Protein AF-A0A2N3HY39-F1 (afdb_monomer)

Nearest PDB structures (foldseek):
  7w94-assembly1_A  TM=1.582E-01  e=1.914E+00  Severe acute respiratory syndrome coronavirus 2
  6vsb-assembly1_A  TM=1.592E-01  e=4.044E+00  Severe acute respiratory syndrome coronavirus 2

Sequence (335 aa):
MGKAFEEKGIVYDGEIKVQFAGLFDTVPSYKGLSKIVMDEVTRADDVLHLTAMDERRANFSLVNIASKGLQYEKELPGVHSDLGGGYLEEEDEDKKIFFQTRSRSAEKEIEYLLEDSWYKDRSSLTVDPSVMGTYLIGKKKVKYHYSFIPLHIMKKKAVGKPNEIKFIERTLNDNFDPPDDLKKTHDRLDDYVFKKGKPLKYHTVQELIGEIKSKFTDNEIDTILDKMHSRSGIPDSGYKDYIRGKVPKQWVFVYEQGFNQFMNENLHEDDFIQYPELHQKIIDRKQLKYLRLNYFHTSHECIATDEIVDYFNPYKTSVRDVPSREIINDTQYRK

Solvent-accessible surface area (backbone atoms only — not comparable to full-atom values): 19331 Å² total; per-residue (Å²): 110,68,69,67,28,60,78,65,73,54,85,80,89,71,88,88,76,47,58,64,42,81,42,54,45,51,55,63,87,74,89,90,59,82,76,73,76,56,69,65,59,70,64,26,78,37,62,39,34,43,33,42,60,53,42,27,26,71,84,57,31,50,63,75,59,52,85,74,75,45,89,41,61,42,73,39,80,33,16,54,45,39,48,60,39,88,64,51,92,56,40,77,43,69,64,48,29,37,46,41,28,52,73,75,37,54,53,53,51,49,52,48,35,44,75,54,19,60,37,92,47,73,86,37,47,44,81,48,83,47,100,84,34,32,36,46,32,36,51,50,63,27,33,44,60,57,17,26,40,53,47,52,50,51,48,52,59,41,44,30,86,93,53,60,50,88,73,74,60,66,68,46,63,77,75,45,61,56,54,80,91,42,45,67,55,38,54,51,48,44,35,30,73,77,56,87,42,66,78,81,50,85,59,55,61,66,60,51,50,51,49,48,65,75,75,47,54,73,68,56,48,48,55,52,50,50,51,36,28,64,75,68,71,48,74,87,86,53,54,78,36,46,77,71,65,68,49,59,79,93,47,46,67,62,52,48,54,56,45,45,53,50,47,68,75,51,70,55,43,79,84,28,65,94,38,62,68,63,19,48,43,45,48,34,27,54,52,48,29,52,40,26,45,47,33,33,67,76,36,55,40,43,76,78,59,102,54,80,48,52,38,71,50,88,82,57,70,53,50,88,70,45,43,34,56,61,77,43,56,72,83,67,78,79,114

Foldseek 3Di:
DVVVCVVVVHDDPDDDAAQEAEEALDFDDDDDPLPPPCVVNVRHNYYAYEHEFQAFAQRSFGNDPVVVVHPRYDYAYFYRCLAVPDDDAKDKQWFLAFEFADPVQLVVVVVVCCLLLLDPDPVQWDWDQDPRHITIIGTAIAGSLSNLLNVVLSVCVCCDPPNVDDDPVCVSVVPRDRDPVCPVVSVQVSCVNPHVHDHLDADALVNLLVVCLVPDDLVLVVVLVVVLCVVVVPDDPCLSCLSVVNDPPVCNVVSVVVNSVSCSPRPDLVSCPVPVVSSVNVVSSVVSSVCSNHHHDHNNDDDDDSDHQHHWPSPDTPPRRGRRTDRDDPVVVVD

Organism: NCBI:txid1940525

Mean predicted aligned error: 9.4 Å

Structure (mmCIF, N/CA/C/O backbone):
data_AF-A0A2N3HY39-F1
#
_entry.id   AF-A0A2N3HY39-F1
#
loop_
_atom_site.group_PDB
_atom_site.id
_atom_site.type_symbol
_atom_site.label_atom_id
_atom_site.label_alt_id
_atom_site.label_comp_id
_atom_site.label_asym_id
_atom_site.label_entity_id
_atom_site.label_seq_id
_atom_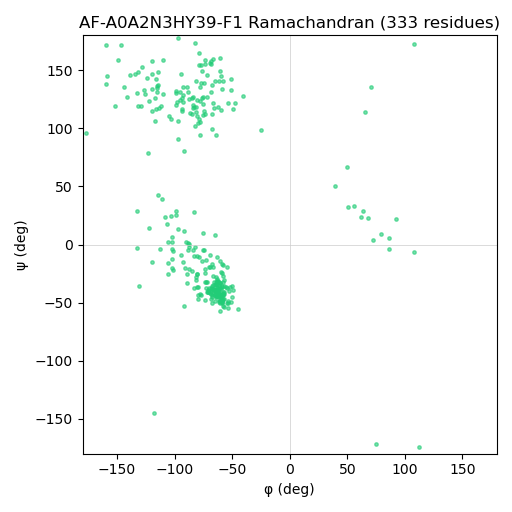site.pdbx_PDB_ins_code
_atom_site.Cartn_x
_atom_site.Cartn_y
_atom_site.Cartn_z
_atom_site.occupancy
_atom_site.B_iso_or_equiv
_atom_site.auth_seq_id
_atom_site.auth_comp_id
_atom_site.auth_asym_id
_atom_site.auth_atom_id
_atom_site.pdbx_PDB_model_num
ATOM 1 N N . MET A 1 1 ? -27.572 3.598 21.216 1.00 58.59 1 MET A N 1
ATOM 2 C CA . MET A 1 1 ? -27.578 3.751 22.689 1.00 58.59 1 MET A CA 1
ATOM 3 C C . MET A 1 1 ? -28.987 3.934 23.239 1.00 58.59 1 MET A C 1
ATOM 5 O O . MET A 1 1 ? -29.400 3.067 23.991 1.00 58.59 1 MET A O 1
ATOM 9 N N . GLY A 1 2 ? -29.751 4.951 22.808 1.00 67.31 2 GLY A N 1
ATOM 10 C CA . GLY A 1 2 ? -31.117 5.204 23.315 1.00 67.31 2 GLY A CA 1
ATOM 11 C C . GLY A 1 2 ? -32.051 3.987 23.284 1.00 67.31 2 GLY A C 1
ATOM 12 O O . GLY A 1 2 ? -32.572 3.598 24.319 1.00 67.31 2 GLY A O 1
ATOM 13 N N . LYS A 1 3 ? -32.136 3.290 22.143 1.00 67.56 3 LYS A N 1
ATOM 14 C CA . LYS A 1 3 ? -32.971 2.083 22.000 1.00 67.56 3 LYS A CA 1
ATOM 15 C C . LYS A 1 3 ? -32.637 0.966 23.006 1.00 67.56 3 LYS A C 1
ATOM 17 O O . LYS A 1 3 ? -33.530 0.351 23.567 1.00 67.56 3 LYS A O 1
ATOM 22 N N . ALA A 1 4 ? -31.351 0.731 23.276 1.00 72.94 4 ALA A N 1
ATOM 23 C CA . ALA A 1 4 ? -30.921 -0.305 24.220 1.00 72.94 4 ALA A CA 1
ATOM 24 C C . ALA A 1 4 ? -31.178 0.081 25.691 1.00 72.94 4 ALA A C 1
ATOM 26 O O . ALA A 1 4 ? -31.280 -0.797 26.545 1.00 72.94 4 ALA A O 1
ATOM 27 N N . PHE A 1 5 ? -31.249 1.382 25.998 1.00 75.38 5 PHE A N 1
ATOM 28 C CA . PHE A 1 5 ? -31.634 1.883 27.321 1.00 75.38 5 PHE A CA 1
ATOM 29 C C . PHE A 1 5 ? -33.148 1.803 27.517 1.00 75.38 5 PHE A C 1
ATOM 31 O O . PHE A 1 5 ? -33.585 1.321 28.560 1.00 75.38 5 PHE A O 1
ATOM 38 N N . GLU A 1 6 ? -33.932 2.164 26.497 1.00 76.88 6 GLU A N 1
ATOM 39 C CA . GLU A 1 6 ? -35.390 1.993 26.489 1.00 76.88 6 GLU A CA 1
ATOM 40 C C . GLU A 1 6 ? -35.792 0.526 26.674 1.00 76.88 6 GLU A C 1
ATOM 42 O O . GLU A 1 6 ? -36.589 0.219 27.557 1.00 76.88 6 GLU A O 1
ATOM 47 N N . GLU A 1 7 ? -35.179 -0.396 25.924 1.00 84.19 7 GLU A N 1
ATOM 48 C CA . GLU A 1 7 ? -35.427 -1.843 26.043 1.00 84.19 7 GLU A CA 1
ATOM 49 C C . GLU A 1 7 ? -35.111 -2.396 27.445 1.00 84.19 7 GLU A C 1
ATOM 51 O O . GLU A 1 7 ? -35.659 -3.421 27.846 1.00 84.19 7 GLU A O 1
ATOM 56 N N . LYS A 1 8 ? -34.245 -1.718 28.207 1.00 86.81 8 LYS A N 1
ATOM 57 C CA . LYS A 1 8 ? -33.874 -2.094 29.579 1.00 86.81 8 LYS A CA 1
ATOM 58 C C . LYS A 1 8 ? -34.564 -1.253 30.658 1.00 86.81 8 LYS A C 1
ATOM 60 O O . LYS A 1 8 ? -34.274 -1.457 31.834 1.00 86.81 8 LYS A O 1
ATOM 65 N N . GLY A 1 9 ? -35.444 -0.317 30.289 1.00 84.06 9 GLY A N 1
ATOM 66 C CA . GLY A 1 9 ? -36.105 0.597 31.229 1.00 84.06 9 GLY A CA 1
ATOM 67 C C . GLY A 1 9 ? -35.138 1.519 31.983 1.00 84.06 9 GLY A C 1
ATOM 68 O O . GLY A 1 9 ? -35.445 1.966 33.086 1.00 84.06 9 GLY A O 1
ATOM 69 N N . ILE A 1 10 ? -33.952 1.771 31.424 1.00 80.25 10 ILE A N 1
ATOM 70 C CA . ILE A 1 10 ? -32.925 2.602 32.052 1.00 80.25 10 ILE A CA 1
ATOM 71 C C . ILE A 1 10 ? -33.191 4.060 31.682 1.00 80.25 10 ILE A C 1
ATOM 73 O O . ILE A 1 10 ? -33.030 4.455 30.528 1.00 80.25 10 ILE A O 1
ATOM 77 N N . VAL A 1 11 ? -33.552 4.867 32.679 1.00 76.88 11 VAL A N 1
ATOM 78 C CA . VAL A 1 11 ? -33.576 6.330 32.573 1.00 76.88 11 VAL A CA 1
ATOM 79 C C . VAL A 1 11 ? -32.232 6.846 33.082 1.00 76.88 11 VAL A C 1
ATOM 81 O O . VAL A 1 11 ? -31.898 6.644 34.247 1.00 76.88 11 VAL A O 1
ATOM 84 N N . TYR A 1 12 ? -31.441 7.457 32.199 1.00 73.44 12 TYR A N 1
ATOM 85 C CA . TYR A 1 12 ? -30.141 8.041 32.533 1.00 73.44 12 TYR A CA 1
ATOM 86 C C . TYR A 1 12 ? -30.194 9.554 32.308 1.00 73.44 12 TYR A C 1
ATOM 88 O O . TYR A 1 12 ? -30.409 9.999 31.182 1.00 73.44 12 TYR A O 1
ATOM 96 N N . ASP A 1 13 ? -30.019 10.324 33.380 1.00 75.12 13 ASP A N 1
ATOM 97 C CA . ASP A 1 13 ? -30.058 11.793 33.417 1.00 75.12 13 ASP A CA 1
ATOM 98 C C . ASP A 1 13 ? -28.663 12.435 33.559 1.00 75.12 13 ASP A C 1
ATOM 100 O O . ASP A 1 13 ? -28.538 13.658 33.630 1.00 75.12 13 ASP A O 1
ATOM 104 N N . GLY A 1 14 ? -27.609 11.615 33.578 1.00 76.69 14 GLY A N 1
ATOM 105 C CA . GLY A 1 14 ? -26.221 12.059 33.652 1.00 76.69 14 GLY A CA 1
ATOM 106 C C . GLY A 1 14 ? -25.623 12.474 32.304 1.00 76.69 14 GLY A C 1
ATOM 107 O O . GLY A 1 14 ? -26.200 12.281 31.232 1.00 76.69 14 GLY A O 1
ATOM 108 N N . GLU A 1 15 ? -24.406 13.015 32.353 1.00 77.94 15 GLU A N 1
ATOM 109 C CA . GLU A 1 15 ? -23.632 13.337 31.154 1.00 77.94 15 GLU A CA 1
ATOM 110 C C . GLU A 1 15 ? -23.052 12.060 30.526 1.00 77.94 15 GLU A C 1
ATOM 112 O O . GLU A 1 15 ? -22.277 11.331 31.147 1.00 77.94 15 GLU A O 1
ATOM 117 N N . ILE A 1 16 ? -23.411 11.784 29.269 1.00 77.44 16 ILE A N 1
ATOM 118 C CA . ILE A 1 16 ? -22.811 10.691 28.498 1.00 77.44 16 ILE A CA 1
ATOM 119 C C . ILE A 1 16 ? -21.512 11.191 27.875 1.00 77.44 16 ILE A C 1
ATOM 121 O O . ILE A 1 16 ? -21.519 12.094 27.036 1.00 77.44 16 ILE A O 1
ATOM 125 N N . LYS A 1 17 ? -20.407 10.539 28.235 1.00 80.62 17 LYS A N 1
ATOM 126 C CA . LYS A 1 17 ? -19.085 10.799 27.672 1.00 80.62 17 LYS A CA 1
ATOM 127 C C . LYS A 1 17 ? -18.628 9.633 26.805 1.00 80.62 17 LYS A C 1
ATOM 129 O O . LYS A 1 17 ? -18.662 8.480 27.234 1.00 80.62 17 LYS A O 1
ATOM 134 N N . VAL A 1 18 ? -18.190 9.929 25.585 1.00 84.38 18 VAL A N 1
ATOM 135 C CA . VAL A 1 18 ? -17.589 8.930 24.696 1.00 84.38 18 VAL A CA 1
ATOM 136 C C . VAL A 1 18 ? -16.109 8.821 25.049 1.00 84.38 18 VAL A C 1
ATOM 138 O O . VAL A 1 18 ? -15.356 9.766 24.850 1.00 84.38 18 VAL A O 1
ATOM 141 N N . GLN A 1 19 ? -15.687 7.682 25.598 1.00 86.44 19 GLN A N 1
ATOM 142 C CA . GLN A 1 19 ? -14.286 7.482 25.994 1.00 86.44 19 GLN A CA 1
ATOM 143 C C . GLN A 1 19 ? -13.367 7.314 24.781 1.00 86.44 19 GLN A C 1
ATOM 145 O O . GLN A 1 19 ? -12.282 7.877 24.738 1.00 86.44 19 GLN A O 1
ATOM 150 N N . PHE A 1 20 ? -13.816 6.568 23.774 1.00 89.31 20 PHE A N 1
ATOM 151 C CA . PHE A 1 20 ? -13.024 6.290 22.587 1.00 89.31 20 PHE A CA 1
ATOM 152 C C . PHE A 1 20 ? -13.902 6.253 21.340 1.00 89.31 20 PHE A C 1
ATOM 154 O O . PHE A 1 20 ? -14.957 5.613 21.345 1.00 89.31 20 PHE A O 1
ATOM 161 N N . ALA A 1 21 ? -13.438 6.886 20.266 1.00 89.38 21 ALA A N 1
ATOM 162 C CA . ALA A 1 21 ? -14.0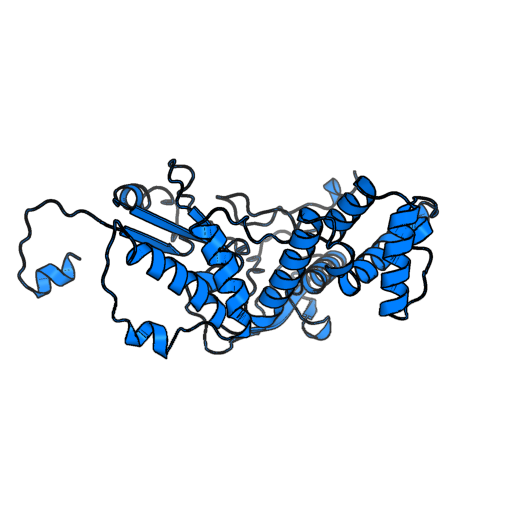06 6.751 18.932 1.00 89.38 21 ALA A CA 1
ATOM 163 C C . ALA A 1 21 ? -12.974 6.135 17.973 1.00 89.38 21 ALA A C 1
ATOM 165 O O . ALA A 1 21 ? -12.016 6.788 17.556 1.00 89.38 21 ALA A O 1
ATOM 166 N N . GLY A 1 22 ? -13.187 4.866 17.622 1.00 91.12 22 GLY A N 1
ATOM 167 C CA . GLY A 1 22 ? -12.422 4.168 16.593 1.00 91.12 22 GLY A CA 1
ATOM 168 C C . GLY A 1 22 ? -13.124 4.257 15.243 1.00 91.12 22 GLY A C 1
ATOM 169 O O . GLY A 1 22 ? -14.238 3.753 15.103 1.00 91.12 22 GLY A O 1
ATOM 170 N N . LEU A 1 23 ? -12.489 4.896 14.264 1.00 90.25 23 LEU A N 1
ATOM 171 C CA . LEU A 1 23 ? -13.047 5.135 12.934 1.00 90.25 23 LEU A CA 1
ATOM 172 C C . LEU A 1 23 ? -12.237 4.397 11.867 1.00 90.25 23 LEU A C 1
ATOM 174 O O . LEU A 1 23 ? -11.006 4.468 11.853 1.00 90.25 23 LEU A O 1
ATOM 178 N N . PHE A 1 24 ? -12.935 3.759 10.932 1.00 90.69 24 PHE A N 1
ATOM 179 C CA . PHE A 1 24 ? -12.351 3.204 9.715 1.00 90.69 24 PHE A CA 1
ATOM 180 C C . PHE A 1 24 ? -12.894 3.979 8.522 1.00 90.69 24 PHE A C 1
ATOM 182 O O . PHE A 1 24 ? -14.102 4.005 8.308 1.00 90.69 24 PHE A O 1
ATOM 189 N N . ASP A 1 25 ? -11.991 4.635 7.800 1.00 85.00 25 ASP A N 1
ATOM 190 C CA . ASP A 1 25 ? -12.191 5.250 6.491 1.00 85.00 25 ASP A CA 1
ATOM 191 C C . ASP A 1 25 ? -13.547 5.951 6.294 1.00 85.00 25 ASP A C 1
ATOM 193 O O . ASP A 1 25 ? -14.280 5.686 5.352 1.00 85.00 25 ASP A O 1
ATOM 197 N N . THR A 1 26 ? -13.920 6.825 7.231 1.00 79.38 26 THR A N 1
ATOM 198 C CA . THR A 1 26 ? -15.226 7.494 7.255 1.00 79.38 26 THR A CA 1
ATOM 199 C C . THR A 1 26 ? -15.558 8.211 5.939 1.00 79.38 26 THR A C 1
A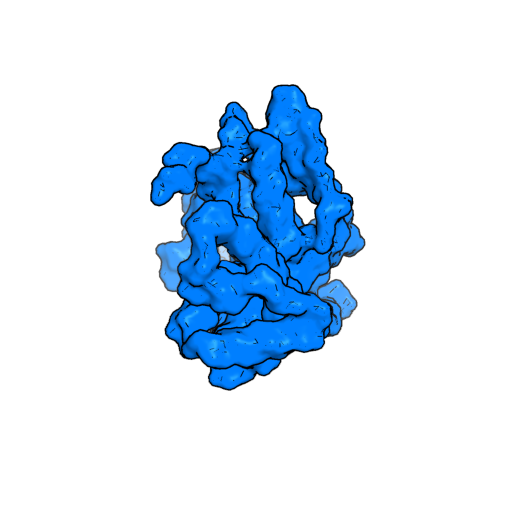TOM 201 O O . THR A 1 26 ? -14.868 9.153 5.543 1.00 79.38 26 THR A O 1
ATOM 204 N N . VAL A 1 27 ? -16.678 7.822 5.320 1.00 72.38 27 VAL A N 1
ATOM 205 C CA . VAL A 1 27 ? -17.256 8.434 4.111 1.00 72.38 27 VAL A CA 1
ATOM 206 C C . VAL A 1 27 ? -18.615 9.066 4.459 1.00 72.38 27 VAL A C 1
ATOM 208 O O . VAL A 1 27 ? -19.407 8.450 5.177 1.00 72.38 27 VAL A O 1
ATOM 211 N N . PRO A 1 28 ? -18.947 10.275 3.971 1.00 63.94 28 PRO A N 1
ATOM 212 C CA . PRO A 1 28 ? -20.227 10.910 4.230 1.00 63.94 28 PRO A CA 1
ATOM 213 C C . PRO A 1 28 ? -21.289 10.332 3.289 1.00 63.94 28 PRO A C 1
ATOM 215 O O . PRO A 1 28 ? -21.165 10.393 2.066 1.00 63.94 28 PRO A O 1
ATOM 218 N N . SER A 1 29 ? -22.384 9.813 3.840 1.00 50.72 29 SER A N 1
ATOM 219 C CA . SER A 1 29 ? -23.493 9.316 3.024 1.00 50.72 29 SER A CA 1
ATOM 220 C C . SER A 1 29 ? -24.435 10.452 2.572 1.00 50.72 29 SER A C 1
ATOM 222 O O . SER A 1 29 ? -25.303 10.875 3.327 1.00 50.72 29 SER A O 1
ATOM 224 N N . TYR A 1 30 ? -24.298 10.868 1.306 1.00 48.44 30 TYR A N 1
ATOM 225 C CA . TYR A 1 30 ? -25.327 11.444 0.412 1.00 48.44 30 TYR A CA 1
ATOM 226 C C . TYR A 1 30 ? -25.898 12.875 0.650 1.00 48.44 30 TYR A C 1
ATOM 228 O O . TYR A 1 30 ? -26.295 13.276 1.738 1.00 48.44 30 TYR A O 1
ATOM 236 N N . LYS A 1 31 ? -26.005 13.617 -0.472 1.00 41.78 31 LYS A N 1
ATOM 237 C CA . LYS A 1 31 ? -26.733 14.885 -0.747 1.00 41.78 31 LYS A CA 1
ATOM 238 C C . LYS A 1 31 ? -26.536 16.069 0.222 1.00 41.78 31 LYS A C 1
ATOM 240 O O . LYS A 1 31 ? -27.484 16.572 0.817 1.00 41.78 31 LYS A O 1
ATOM 245 N N . GLY A 1 32 ? -25.322 16.624 0.261 1.00 44.59 32 GLY A N 1
ATOM 246 C CA . GLY A 1 32 ? -25.118 18.034 0.643 1.00 44.59 32 GLY A CA 1
ATOM 247 C C . GLY A 1 32 ? -24.992 18.344 2.139 1.00 44.59 32 GLY A C 1
ATOM 248 O O . GLY A 1 32 ? -24.880 19.513 2.495 1.00 44.59 32 GLY A O 1
ATOM 249 N N . LEU A 1 33 ? -24.951 17.332 3.012 1.00 46.25 33 LEU A N 1
ATOM 250 C CA . LEU A 1 33 ? -24.761 17.501 4.462 1.00 46.25 33 LEU A CA 1
ATOM 251 C C . LEU A 1 33 ? -23.432 16.897 4.947 1.00 46.25 33 LEU A C 1
ATOM 253 O O . LEU A 1 33 ? -23.367 16.272 6.001 1.00 46.25 33 LEU A O 1
ATOM 257 N N . SER A 1 34 ? -22.346 17.113 4.199 1.00 47.22 34 SER A N 1
ATOM 258 C CA . SER A 1 34 ? -20.992 16.639 4.549 1.00 47.22 34 SER A CA 1
ATOM 259 C C . SER A 1 34 ? -20.450 17.200 5.871 1.00 47.22 34 SER A C 1
ATOM 261 O O . SER A 1 34 ? -19.469 16.693 6.401 1.00 47.22 34 SER A O 1
ATOM 263 N N . LYS A 1 35 ? -21.081 18.244 6.418 1.00 49.88 35 LYS A N 1
ATOM 264 C CA . LYS A 1 35 ? -20.569 18.990 7.572 1.00 49.88 35 LYS A CA 1
ATOM 265 C C . LYS A 1 35 ? -21.032 18.470 8.937 1.00 49.88 35 LYS A C 1
ATOM 267 O O . LYS A 1 35 ? -20.395 18.797 9.928 1.00 49.88 35 LYS A O 1
ATOM 272 N N . ILE A 1 36 ? -22.126 17.705 9.008 1.00 50.22 36 ILE A N 1
ATOM 273 C CA . ILE A 1 36 ? -22.923 17.595 10.248 1.00 50.22 36 ILE A CA 1
ATOM 274 C C . ILE A 1 36 ? -22.531 16.421 11.165 1.00 50.22 36 ILE A C 1
ATOM 276 O O . ILE A 1 36 ? -22.904 16.439 12.322 1.00 50.22 36 ILE A O 1
ATOM 280 N N . VAL A 1 37 ? -21.765 15.420 10.714 1.00 53.81 37 VAL A N 1
ATOM 281 C CA . VAL A 1 37 ? -21.576 14.168 11.496 1.00 53.81 37 VAL A CA 1
ATOM 282 C C . VAL A 1 37 ? -20.234 14.094 12.255 1.00 53.81 37 VAL A C 1
ATOM 284 O O . VAL A 1 37 ? -19.989 13.163 13.017 1.00 53.81 37 VAL A O 1
ATOM 287 N N . MET A 1 38 ? -19.325 15.056 12.066 1.00 60.31 38 MET A N 1
ATOM 288 C CA . MET A 1 38 ? -17.967 14.956 12.623 1.00 60.31 38 MET A CA 1
ATOM 289 C C . MET A 1 38 ? -17.703 15.767 13.885 1.00 60.31 38 MET A C 1
ATOM 291 O O . MET A 1 38 ? -16.699 15.506 14.547 1.00 60.31 38 MET A O 1
ATOM 295 N N . ASP A 1 39 ? -18.477 16.814 14.172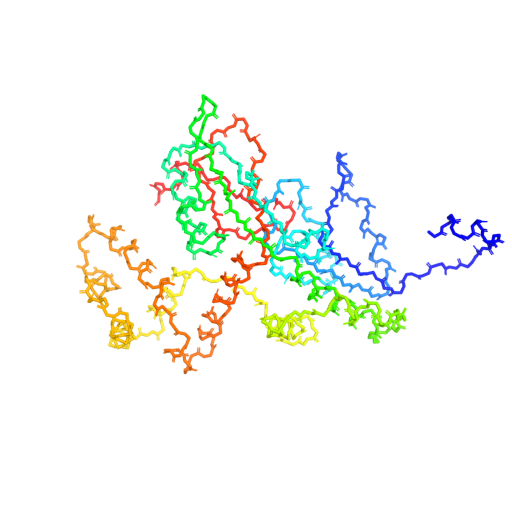 1.00 62.47 39 ASP A N 1
ATOM 296 C CA . ASP A 1 39 ? -18.208 17.644 15.357 1.00 62.47 39 ASP A CA 1
ATOM 297 C C . ASP A 1 39 ? -18.399 16.807 16.629 1.00 62.47 39 ASP A C 1
ATOM 299 O O . ASP A 1 39 ? -17.636 16.914 17.586 1.00 62.47 39 ASP A O 1
ATOM 303 N N . GLU A 1 40 ? -19.325 15.858 16.594 1.00 66.75 40 GLU A N 1
ATOM 304 C CA . GLU A 1 40 ? -19.629 14.942 17.681 1.00 66.75 40 GLU A CA 1
ATOM 305 C C . GLU A 1 40 ? -18.503 13.944 17.944 1.00 66.75 40 GLU A C 1
ATOM 307 O O . GLU A 1 40 ? -18.216 13.646 19.101 1.00 66.75 40 GLU A O 1
ATOM 312 N N . VAL A 1 41 ? -17.824 13.459 16.899 1.00 72.81 41 VAL A N 1
ATOM 313 C CA . VAL A 1 41 ? -16.704 12.515 17.052 1.00 72.81 41 VAL A CA 1
ATOM 314 C C . VAL A 1 41 ? -15.522 13.180 17.758 1.00 72.81 41 VAL A C 1
ATOM 316 O O . VAL A 1 41 ? -14.836 12.539 18.550 1.00 72.81 41 VAL A O 1
ATOM 319 N N . THR A 1 42 ? -15.331 14.488 17.553 1.00 67.00 42 THR A N 1
ATOM 320 C CA . THR A 1 42 ? -14.301 15.259 18.270 1.00 67.00 42 THR A CA 1
ATOM 321 C C . THR A 1 42 ? -14.587 15.451 19.762 1.00 67.00 42 THR A C 1
ATOM 323 O O . THR A 1 42 ? -13.705 15.897 20.489 1.00 67.00 42 THR A O 1
ATOM 326 N N . ARG A 1 43 ? -15.789 15.093 20.243 1.00 77.50 43 ARG A N 1
ATOM 327 C CA . ARG A 1 43 ? -16.144 15.122 21.673 1.00 77.50 43 ARG A CA 1
ATOM 328 C C . ARG A 1 43 ? -15.712 13.865 22.429 1.00 77.50 43 ARG A C 1
ATOM 330 O O . ARG A 1 43 ? -15.933 13.799 23.638 1.00 77.50 43 ARG A O 1
ATOM 337 N N . ALA A 1 44 ? -15.166 12.864 21.740 1.00 84.25 44 ALA A N 1
ATOM 338 C CA . ALA A 1 44 ? -14.595 11.698 22.396 1.00 84.25 44 ALA A CA 1
ATOM 339 C C . ALA A 1 44 ? -13.273 12.054 23.095 1.00 84.25 44 ALA A C 1
ATOM 341 O O . ALA A 1 44 ? -12.512 12.884 22.598 1.00 84.25 44 ALA A O 1
ATOM 342 N N . ASP A 1 45 ? -12.992 11.412 24.229 1.00 86.38 45 ASP A N 1
ATOM 343 C CA . ASP A 1 45 ? -11.749 11.643 24.983 1.00 86.38 45 ASP A CA 1
ATOM 344 C C . ASP A 1 45 ? -10.500 11.216 24.215 1.00 86.38 45 ASP A C 1
ATOM 346 O O . ASP A 1 45 ? -9.445 11.845 24.319 1.00 86.38 45 ASP A O 1
ATOM 350 N N . ASP A 1 46 ? -10.626 10.146 23.439 1.00 87.25 46 ASP A N 1
ATOM 351 C CA . ASP A 1 46 ? -9.585 9.637 22.570 1.00 87.25 46 ASP A CA 1
ATOM 352 C C . ASP A 1 46 ? -10.196 9.201 21.236 1.00 87.25 46 ASP A C 1
ATOM 354 O O . ASP A 1 46 ? -11.324 8.707 21.155 1.00 87.25 46 ASP A O 1
ATOM 358 N N . VAL A 1 47 ? -9.441 9.385 20.162 1.00 87.62 47 VAL A N 1
ATOM 359 C CA . VAL A 1 47 ? -9.881 9.076 18.801 1.00 87.62 47 VAL A CA 1
ATOM 360 C C . VAL A 1 47 ? -8.755 8.325 18.111 1.00 87.62 47 VAL A C 1
ATOM 362 O O . VAL A 1 47 ? -7.583 8.564 18.387 1.00 87.62 47 VAL A O 1
ATOM 365 N N . LEU A 1 48 ? -9.087 7.402 17.218 1.00 90.62 48 LEU A N 1
ATOM 366 C CA . LEU A 1 48 ? -8.162 6.911 16.201 1.00 90.62 48 LEU A CA 1
ATOM 367 C C . LEU A 1 48 ? -8.942 6.717 14.913 1.00 90.62 48 LEU A C 1
ATOM 369 O O . LEU A 1 48 ? -9.953 6.019 14.899 1.00 90.62 48 LEU A O 1
ATOM 373 N N . HIS A 1 49 ? -8.454 7.317 13.836 1.00 90.62 49 HIS A N 1
ATOM 374 C CA . HIS A 1 49 ? -9.036 7.179 12.511 1.00 90.62 49 HIS A CA 1
ATOM 375 C C . HIS A 1 49 ? -8.011 6.577 11.567 1.00 90.62 49 HIS A C 1
ATOM 377 O O . HIS A 1 49 ? -6.970 7.173 11.299 1.00 90.62 49 HIS A O 1
ATOM 383 N N . LEU A 1 50 ? -8.305 5.372 11.092 1.00 92.44 50 LEU A N 1
ATOM 384 C CA . LEU A 1 50 ? -7.518 4.700 10.067 1.00 92.44 50 LEU A CA 1
ATOM 385 C C . LEU A 1 50 ? -8.125 5.028 8.703 1.00 92.44 50 LEU A C 1
ATOM 387 O O . LEU A 1 50 ? -9.309 4.768 8.500 1.00 92.44 50 LEU A O 1
ATOM 391 N N . THR A 1 51 ? -7.343 5.608 7.797 1.00 88.31 51 THR A N 1
ATOM 392 C CA . THR A 1 51 ? -7.812 6.093 6.486 1.00 88.31 51 THR A CA 1
ATOM 393 C C . THR A 1 51 ? -7.161 5.329 5.343 1.00 88.31 51 THR A C 1
ATOM 395 O O . THR A 1 51 ? -5.987 4.961 5.428 1.00 88.31 51 THR A O 1
ATOM 398 N N . ALA A 1 52 ? -7.925 5.064 4.283 1.00 88.12 52 ALA A N 1
ATOM 399 C CA . ALA A 1 52 ? -7.477 4.268 3.148 1.00 88.12 52 ALA A CA 1
ATOM 400 C C . ALA A 1 52 ? -6.650 5.127 2.182 1.00 88.12 52 ALA A C 1
ATOM 402 O O . ALA A 1 52 ? -7.144 6.097 1.606 1.00 88.12 52 ALA A O 1
ATOM 403 N N . MET A 1 53 ? -5.378 4.775 1.985 1.00 85.44 53 MET A N 1
ATOM 404 C CA . MET A 1 53 ? -4.473 5.512 1.092 1.00 85.44 53 MET A CA 1
ATOM 405 C C . MET A 1 53 ? -4.808 5.307 -0.389 1.00 85.44 53 MET A C 1
ATOM 407 O O . MET A 1 53 ? -4.580 6.203 -1.205 1.00 85.44 53 MET A O 1
ATOM 411 N N . ASP A 1 54 ? -5.317 4.127 -0.746 1.00 82.75 54 ASP A N 1
ATOM 412 C CA . ASP A 1 54 ? -5.538 3.735 -2.134 1.00 82.75 54 ASP A CA 1
ATOM 413 C C . ASP A 1 54 ? -7.017 3.849 -2.553 1.00 82.75 54 ASP A C 1
ATOM 415 O O . ASP A 1 54 ? -7.354 3.454 -3.665 1.00 82.75 54 ASP A O 1
ATOM 419 N N . GLU A 1 55 ? -7.919 4.396 -1.727 1.00 81.44 55 GLU A N 1
ATOM 420 C CA . GLU A 1 55 ? -9.318 4.633 -2.119 1.00 81.44 55 GLU A CA 1
ATOM 421 C C . GLU A 1 55 ? -9.431 5.800 -3.119 1.00 81.44 55 GLU A C 1
ATOM 423 O O . GLU A 1 55 ? -8.910 6.902 -2.914 1.00 81.44 55 GLU A O 1
ATOM 428 N N . ARG A 1 56 ? -10.086 5.539 -4.255 1.00 73.88 56 ARG A N 1
ATOM 429 C CA . ARG A 1 56 ? -10.106 6.442 -5.419 1.00 73.88 56 ARG A CA 1
ATOM 430 C C . ARG A 1 56 ? -11.493 6.673 -6.005 1.00 73.88 56 ARG A C 1
ATOM 432 O O . ARG A 1 56 ? -11.629 7.439 -6.958 1.00 73.88 56 ARG A O 1
ATOM 439 N N . ARG A 1 57 ? -12.522 6.017 -5.471 1.00 72.94 57 ARG A N 1
ATOM 440 C CA . ARG A 1 57 ? -13.875 6.072 -6.026 1.00 72.94 57 ARG A CA 1
ATOM 441 C C . ARG A 1 57 ? -14.538 7.404 -5.709 1.00 72.94 57 ARG A C 1
ATOM 443 O O . ARG A 1 57 ? -14.461 7.906 -4.590 1.00 72.94 57 ARG A O 1
ATOM 450 N N . ALA A 1 58 ? -15.257 7.950 -6.689 1.00 66.12 58 ALA A N 1
ATOM 451 C CA . ALA A 1 58 ? -15.861 9.281 -6.596 1.00 66.12 58 ALA A CA 1
ATOM 452 C C . ALA A 1 58 ? -16.827 9.451 -5.407 1.00 66.12 58 ALA A C 1
ATOM 454 O O . ALA A 1 58 ? -16.924 10.527 -4.825 1.00 66.12 58 ALA A O 1
ATOM 455 N N . ASN A 1 59 ? -17.523 8.376 -5.032 1.00 68.19 59 ASN A N 1
ATOM 456 C CA . ASN A 1 59 ? -18.500 8.381 -3.942 1.00 68.19 59 ASN A CA 1
ATOM 457 C C . ASN A 1 59 ? -17.889 8.090 -2.561 1.00 68.19 59 ASN A C 1
ATOM 459 O O . ASN A 1 59 ? -18.626 8.041 -1.580 1.00 68.19 59 ASN A O 1
ATOM 463 N N . PHE A 1 60 ? -16.571 7.896 -2.481 1.00 68.38 60 PHE A N 1
ATOM 464 C CA . PHE A 1 60 ? -15.840 7.555 -1.260 1.00 68.38 60 PHE A CA 1
ATOM 465 C C . PHE A 1 60 ? -14.944 8.714 -0.807 1.00 68.38 60 PHE A C 1
ATOM 467 O O . PHE A 1 60 ? -13.813 8.517 -0.372 1.00 68.38 60 PHE A O 1
ATOM 474 N N . SER A 1 61 ? -15.434 9.953 -0.930 1.00 68.25 61 SER A N 1
ATOM 475 C CA . SER A 1 61 ? -14.707 11.126 -0.441 1.00 68.25 61 SER A CA 1
ATOM 476 C C . SER A 1 61 ? -14.468 11.010 1.060 1.00 68.25 61 SER A C 1
ATOM 478 O O . SER A 1 61 ? -15.418 11.015 1.842 1.00 68.25 61 SER A O 1
ATOM 480 N N . LEU A 1 62 ? -13.198 10.926 1.449 1.00 68.69 62 LEU A N 1
ATOM 481 C CA . LEU A 1 62 ? -12.792 10.841 2.844 1.00 68.69 62 LEU A CA 1
ATOM 482 C C . LEU A 1 62 ? -13.234 12.083 3.619 1.00 68.69 62 LEU A C 1
ATOM 484 O O . LEU A 1 62 ? -13.122 13.214 3.150 1.00 68.69 62 LEU A O 1
ATOM 488 N N . VAL A 1 63 ? -13.674 11.850 4.847 1.00 67.81 63 VAL A N 1
ATOM 489 C CA . VAL A 1 63 ? -14.020 12.884 5.812 1.00 67.81 63 VAL A CA 1
ATOM 490 C C . VAL A 1 63 ? -12.829 13.128 6.752 1.00 67.81 63 VAL A C 1
ATOM 492 O O . VAL A 1 63 ? -12.521 12.305 7.610 1.00 67.81 63 VAL A O 1
ATOM 495 N N . ASN A 1 64 ? -12.142 14.259 6.563 1.00 65.88 64 ASN A N 1
ATOM 496 C CA . ASN A 1 64 ? -10.858 14.592 7.195 1.00 65.88 64 ASN A CA 1
ATOM 497 C C . ASN A 1 64 ? -10.993 15.117 8.639 1.00 65.88 64 ASN A C 1
ATOM 499 O O . ASN A 1 64 ? -11.442 16.251 8.857 1.00 65.88 64 ASN A O 1
ATOM 503 N N . ILE A 1 65 ? -10.553 14.333 9.632 1.00 68.00 65 ILE A N 1
ATOM 504 C CA . ILE A 1 65 ? -10.531 14.768 11.043 1.00 68.00 65 ILE A CA 1
ATOM 505 C C . ILE A 1 65 ? -9.235 15.498 11.414 1.00 68.00 65 ILE A C 1
ATOM 507 O O . ILE A 1 65 ? -9.225 16.268 12.378 1.00 68.00 65 ILE A O 1
ATOM 511 N N . ALA A 1 66 ? -8.150 15.305 10.655 1.00 62.03 66 ALA A N 1
ATOM 512 C CA . ALA A 1 66 ? -6.865 15.964 10.896 1.00 62.03 66 ALA A CA 1
ATOM 513 C C . ALA A 1 66 ? -6.960 17.497 10.780 1.00 62.03 66 ALA A C 1
ATOM 515 O O . ALA A 1 66 ? -6.290 18.223 11.518 1.00 62.03 66 ALA A O 1
ATOM 516 N N . SER A 1 67 ? -7.852 17.999 9.918 1.00 56.16 67 SER A N 1
ATOM 517 C CA . SER A 1 67 ? -8.176 19.430 9.782 1.00 56.16 67 SER A CA 1
ATOM 518 C C . SER A 1 67 ? -8.687 20.079 11.081 1.00 56.16 67 SER A C 1
ATOM 520 O O . SER A 1 67 ? -8.635 21.300 11.222 1.00 56.16 67 SER A O 1
ATOM 522 N N . LYS A 1 68 ? -9.124 19.270 12.057 1.00 56.44 68 LYS A N 1
ATOM 523 C CA . LYS A 1 68 ? -9.605 19.708 13.375 1.00 56.44 68 LYS A CA 1
ATOM 524 C C . LYS A 1 68 ? -8.536 19.635 14.473 1.00 56.44 68 LYS A C 1
ATOM 526 O O . LYS A 1 68 ? -8.860 19.726 15.652 1.00 56.44 68 LYS A O 1
ATOM 531 N N . GLY A 1 69 ? -7.261 19.468 14.107 1.00 51.50 69 GLY A N 1
ATOM 532 C CA . GLY A 1 69 ? -6.134 19.476 15.050 1.00 51.50 69 GLY A CA 1
ATOM 533 C C . GLY A 1 69 ? -5.936 18.169 15.827 1.00 51.50 69 GLY A C 1
ATOM 534 O O . GLY A 1 69 ? -5.117 18.120 16.745 1.00 51.50 69 GLY A O 1
ATOM 535 N N . LEU A 1 70 ? -6.653 17.103 15.461 1.00 57.06 70 LEU A N 1
ATOM 536 C CA . LEU A 1 70 ? -6.509 15.782 16.064 1.00 57.06 70 LEU A CA 1
ATOM 537 C C . LEU A 1 70 ? -5.342 15.033 15.403 1.00 57.06 70 LEU A C 1
ATOM 539 O O . LEU A 1 70 ? -5.372 14.738 14.212 1.00 57.06 70 LEU A O 1
ATOM 543 N N . GLN A 1 71 ? -4.311 14.687 16.182 1.00 61.34 71 GLN A N 1
ATOM 544 C CA . GLN A 1 71 ? -3.115 13.963 15.709 1.00 61.34 71 GLN A CA 1
ATOM 545 C C . GLN A 1 71 ? -3.355 12.461 15.449 1.00 61.34 71 GLN A C 1
ATOM 547 O O . GLN A 1 71 ? -2.406 11.699 15.263 1.00 61.34 71 GLN A O 1
ATOM 552 N N . TYR A 1 72 ? -4.610 12.016 15.477 1.00 76.31 72 TYR A N 1
ATOM 553 C CA . TYR A 1 72 ? -4.965 10.601 15.560 1.00 76.31 72 TYR A CA 1
ATOM 554 C C . TYR A 1 72 ? -5.500 10.010 14.252 1.00 76.31 72 TYR A C 1
ATOM 556 O O . TYR A 1 72 ? -6.122 8.952 14.261 1.00 76.31 72 TYR A O 1
ATOM 564 N N . GLU A 1 73 ? -5.257 10.677 13.127 1.00 86.25 73 GLU A N 1
ATOM 565 C CA . GLU A 1 73 ? -5.515 10.136 11.793 1.00 86.25 73 GLU A CA 1
ATOM 566 C C . GLU A 1 73 ? -4.246 9.451 11.261 1.00 86.25 73 GLU A C 1
ATOM 568 O O . GLU A 1 73 ? -3.154 10.031 11.286 1.00 86.25 73 GLU A O 1
ATOM 573 N N . LYS A 1 74 ? -4.371 8.201 10.808 1.00 88.75 74 LYS A N 1
ATOM 574 C CA . LYS A 1 74 ? -3.267 7.394 10.275 1.00 88.75 74 LYS A CA 1
ATOM 575 C C . LYS A 1 74 ? -3.684 6.763 8.953 1.00 88.75 74 LYS A C 1
ATOM 577 O O . LYS A 1 74 ? -4.601 5.950 8.911 1.00 88.75 74 LYS A O 1
ATOM 582 N N . GLU A 1 75 ? -2.960 7.111 7.897 1.00 89.12 75 GLU A N 1
ATOM 583 C CA . GLU A 1 75 ? -3.160 6.538 6.565 1.00 89.12 75 GLU A CA 1
ATOM 584 C C . GLU A 1 75 ? -2.526 5.146 6.508 1.00 89.12 75 GLU A C 1
ATOM 586 O O . GLU A 1 75 ? -1.329 4.991 6.767 1.00 89.12 75 GLU A O 1
ATOM 591 N N . LEU A 1 76 ? -3.324 4.139 6.161 1.00 93.31 76 LEU A N 1
ATOM 592 C CA . LEU A 1 76 ? -2.867 2.776 5.910 1.00 93.31 76 LEU A CA 1
ATOM 593 C C . LEU A 1 76 ? -3.087 2.429 4.430 1.00 93.31 76 LEU A C 1
ATOM 595 O O . LEU A 1 76 ? -4.022 2.944 3.813 1.00 93.31 76 LEU A O 1
ATOM 599 N N . PRO A 1 77 ? -2.235 1.577 3.835 1.00 93.38 77 PRO A N 1
ATOM 600 C CA . PRO A 1 77 ? -2.426 1.163 2.452 1.00 93.38 77 PRO A CA 1
ATOM 601 C C . PRO A 1 77 ? -3.659 0.263 2.301 1.00 93.38 77 PRO A C 1
ATOM 603 O O . PRO A 1 77 ? -4.082 -0.374 3.268 1.00 93.38 77 PRO A O 1
ATOM 606 N N . GLY A 1 78 ? -4.216 0.220 1.093 1.00 91.00 78 GLY A N 1
ATOM 607 C CA . GLY A 1 78 ? -5.480 -0.449 0.781 1.00 91.00 78 GLY A CA 1
ATOM 608 C C . GLY A 1 78 ? -6.629 0.526 0.511 1.00 91.00 78 GLY A C 1
ATOM 609 O O . GLY A 1 78 ? -6.490 1.746 0.652 1.00 91.00 78 GLY A O 1
ATOM 610 N N . VAL A 1 79 ? -7.761 -0.028 0.079 1.00 88.12 79 VAL A N 1
ATOM 611 C CA . VAL A 1 79 ? -9.015 0.684 -0.221 1.00 88.12 79 VAL A CA 1
ATOM 612 C C . VAL A 1 79 ? -9.997 0.619 0.957 1.00 88.12 79 VAL A C 1
ATOM 614 O O . VAL A 1 79 ? -9.721 -0.028 1.965 1.00 88.12 79 VAL A O 1
ATOM 617 N N . HIS A 1 80 ? -11.166 1.260 0.848 1.00 88.25 80 HIS A N 1
ATOM 618 C CA . HIS A 1 80 ? -12.115 1.443 1.960 1.00 88.25 80 HIS A CA 1
ATOM 619 C C . HIS A 1 80 ? -12.370 0.182 2.811 1.00 88.25 80 HIS A C 1
ATOM 621 O O . HIS A 1 80 ? -12.147 0.163 4.024 1.00 88.25 80 HIS A O 1
ATOM 627 N N . SER A 1 81 ? -12.786 -0.910 2.168 1.00 90.00 81 SER A N 1
ATOM 628 C CA . SER A 1 81 ? -13.099 -2.170 2.854 1.00 90.00 81 SER A CA 1
ATOM 629 C C . SER A 1 81 ? -11.874 -3.047 3.132 1.00 90.00 81 SER A C 1
ATOM 631 O O . SER A 1 81 ? -11.982 -3.973 3.931 1.00 90.00 81 SER A O 1
ATOM 633 N N . ASP A 1 82 ? -10.693 -2.730 2.582 1.00 94.00 82 ASP A N 1
ATOM 634 C CA . ASP A 1 82 ? -9.443 -3.359 3.041 1.00 94.00 82 ASP A CA 1
ATOM 635 C C . ASP A 1 82 ? -9.140 -2.924 4.484 1.00 94.00 82 ASP A C 1
ATOM 637 O O . ASP A 1 82 ? -8.510 -3.661 5.239 1.00 94.00 82 ASP A O 1
ATOM 641 N N . LEU A 1 83 ? -9.611 -1.734 4.882 1.00 93.31 83 LEU A N 1
ATOM 642 C CA . LEU A 1 83 ? -9.499 -1.219 6.244 1.00 93.31 83 LEU A CA 1
ATOM 643 C C . LEU A 1 83 ? -10.708 -1.581 7.105 1.00 93.31 83 LEU A C 1
ATOM 645 O O . LEU A 1 83 ? -10.542 -2.109 8.203 1.00 93.31 83 LEU A O 1
ATOM 649 N N . GLY A 1 84 ? -11.915 -1.274 6.624 1.00 89.12 84 GLY A N 1
ATOM 650 C CA . GLY A 1 84 ? -13.158 -1.476 7.377 1.00 89.12 84 GLY A CA 1
ATOM 651 C C . GLY A 1 84 ? -13.635 -2.931 7.443 1.00 89.12 84 GLY A C 1
ATOM 652 O O . GLY A 1 84 ? -14.496 -3.255 8.261 1.00 89.12 84 GLY A O 1
ATOM 653 N N . GLY A 1 85 ? -13.084 -3.808 6.601 1.00 89.38 85 GLY A N 1
ATOM 654 C CA . GLY A 1 85 ? -13.587 -5.161 6.390 1.00 89.38 85 GLY A CA 1
ATOM 655 C C . GLY A 1 85 ? -14.867 -5.190 5.545 1.00 89.38 85 GLY A C 1
ATOM 656 O O . GLY A 1 85 ? -15.308 -4.183 4.985 1.00 89.38 85 GLY A O 1
ATOM 657 N N . GLY A 1 86 ? -15.470 -6.378 5.455 1.00 84.94 86 GLY A N 1
ATOM 658 C CA . GLY A 1 86 ? -16.716 -6.617 4.714 1.00 84.94 86 GLY A CA 1
ATOM 659 C C . GLY A 1 86 ? -16.549 -7.398 3.410 1.00 84.94 86 GLY A C 1
ATOM 660 O O . GLY A 1 86 ? -17.553 -7.778 2.814 1.00 84.94 86 GLY A O 1
ATOM 661 N N . TYR A 1 87 ? -15.311 -7.679 3.000 1.00 85.12 87 TYR A N 1
ATOM 662 C CA . TYR A 1 87 ? -15.026 -8.597 1.899 1.00 85.12 87 TYR A CA 1
ATOM 663 C C . TYR A 1 87 ? -15.174 -10.061 2.316 1.00 85.12 87 TYR A C 1
ATOM 665 O O . TYR A 1 87 ? -15.047 -10.409 3.493 1.00 85.12 87 TYR A O 1
ATOM 673 N N . LEU A 1 88 ? -15.465 -10.912 1.333 1.00 85.06 88 LEU A N 1
ATOM 674 C CA . LEU A 1 88 ? -15.625 -12.351 1.529 1.00 85.06 88 LEU A CA 1
ATOM 675 C C . LEU A 1 88 ? -14.273 -13.073 1.623 1.00 85.06 88 LEU A C 1
ATOM 677 O O . LEU A 1 88 ? -13.227 -12.546 1.237 1.00 85.06 88 LEU A O 1
ATOM 681 N N . GLU A 1 89 ? -14.311 -14.315 2.116 1.00 82.44 89 GLU A N 1
ATOM 682 C CA . GLU A 1 89 ? -13.164 -15.221 2.078 1.00 82.44 89 GLU A CA 1
ATOM 683 C C . GLU A 1 89 ? -12.788 -15.566 0.642 1.00 82.44 89 GLU A C 1
ATOM 685 O O . GLU A 1 89 ? -13.331 -16.482 0.037 1.00 82.44 89 GLU A O 1
ATOM 690 N N . GLU A 1 90 ? -11.841 -14.780 0.132 1.00 83.69 90 GLU A N 1
ATOM 691 C CA . GLU A 1 90 ? -11.437 -14.731 -1.265 1.00 83.69 90 GLU A CA 1
ATOM 692 C C . GLU A 1 90 ? -12.547 -14.218 -2.193 1.00 83.69 90 GLU A C 1
ATOM 694 O O . GLU A 1 90 ? -13.567 -14.867 -2.404 1.00 83.69 90 GLU A O 1
ATOM 699 N N . GLU A 1 91 ? -12.341 -13.049 -2.794 1.00 80.88 91 GLU A N 1
ATOM 700 C CA . GLU A 1 91 ? -13.326 -12.444 -3.691 1.00 80.88 91 GLU A CA 1
ATOM 701 C C . GLU A 1 91 ? -12.786 -12.351 -5.116 1.00 80.88 91 GLU A C 1
ATOM 703 O O . GLU A 1 91 ? -11.675 -11.859 -5.342 1.00 80.88 91 GLU A O 1
ATOM 708 N N . ASP A 1 92 ? -13.595 -12.806 -6.072 1.00 82.12 92 ASP A N 1
ATOM 709 C CA . ASP A 1 92 ? -13.345 -12.595 -7.491 1.00 82.12 92 ASP A CA 1
ATOM 710 C C . ASP A 1 92 ? -13.824 -11.195 -7.890 1.00 82.12 92 ASP A C 1
ATOM 712 O O . ASP A 1 92 ? -15.014 -10.875 -7.890 1.00 82.12 92 ASP A O 1
ATOM 716 N N . GLU A 1 93 ? -12.875 -10.349 -8.266 1.00 77.06 93 GLU A N 1
ATOM 717 C CA . GLU A 1 93 ? -13.133 -9.000 -8.742 1.00 77.06 93 GLU A CA 1
ATOM 718 C C . GLU A 1 93 ? -13.265 -9.005 -10.266 1.00 77.06 93 GLU A C 1
ATOM 720 O O . GLU A 1 93 ? -12.310 -8.690 -10.971 1.00 77.06 93 GLU A O 1
ATOM 725 N N . ASP A 1 94 ? -14.433 -9.388 -10.789 1.00 75.12 94 ASP A N 1
ATOM 726 C CA . ASP A 1 94 ? -14.750 -9.221 -12.214 1.00 75.12 94 ASP A CA 1
ATOM 727 C C . ASP A 1 94 ? -15.369 -7.834 -12.456 1.00 75.12 94 ASP A C 1
ATOM 729 O O . ASP A 1 94 ? -16.301 -7.429 -11.761 1.00 75.12 94 ASP A O 1
ATOM 733 N N . LYS A 1 95 ? -14.869 -7.105 -13.463 1.00 67.25 95 LYS A N 1
ATOM 734 C CA . LYS A 1 95 ? -15.435 -5.820 -13.943 1.00 67.25 95 LYS A CA 1
ATOM 735 C C . LYS A 1 95 ? -15.423 -4.659 -12.936 1.00 67.25 95 LYS A C 1
ATOM 737 O O . LYS A 1 95 ? -16.251 -3.758 -13.039 1.00 67.25 95 LYS A O 1
ATOM 742 N N . LYS A 1 96 ? -14.461 -4.625 -12.006 1.00 64.75 96 LYS A N 1
ATOM 743 C CA . LYS A 1 96 ? -14.302 -3.511 -11.041 1.00 64.75 96 LYS A CA 1
ATOM 744 C C . LYS A 1 96 ? -13.432 -2.334 -11.520 1.00 64.75 96 LYS A C 1
ATOM 746 O O . LYS A 1 96 ? -13.313 -1.339 -10.811 1.00 64.75 96 LYS A O 1
ATOM 751 N N . ILE A 1 97 ? -12.854 -2.412 -12.722 1.00 64.75 97 ILE A N 1
ATOM 752 C CA . ILE A 1 97 ? -12.307 -1.244 -13.431 1.00 64.75 97 ILE A CA 1
ATOM 753 C C . ILE A 1 97 ? -13.363 -0.797 -14.441 1.00 64.75 97 ILE A C 1
ATOM 755 O O . ILE A 1 97 ? -13.894 -1.621 -15.184 1.00 64.75 97 ILE A O 1
ATOM 759 N N . PHE A 1 98 ? -13.685 0.494 -14.463 1.00 54.91 98 PHE A N 1
ATOM 760 C CA . PHE A 1 98 ? -14.600 1.061 -15.451 1.00 54.91 98 PHE A CA 1
ATOM 761 C C . PHE A 1 98 ? -14.249 2.527 -15.678 1.00 54.91 98 PHE A C 1
ATOM 763 O O . PHE A 1 98 ? -14.294 3.301 -14.729 1.00 54.91 98 PHE A O 1
ATOM 770 N N . PHE A 1 99 ? -13.881 2.909 -16.903 1.00 59.19 99 PHE A N 1
ATOM 771 C CA . PHE A 1 99 ? -13.782 4.310 -17.323 1.00 59.19 99 PHE A CA 1
ATOM 772 C C . PHE A 1 99 ? -13.863 4.421 -18.846 1.00 59.19 99 PHE A C 1
ATOM 774 O O . PHE A 1 99 ? -13.371 3.548 -19.555 1.00 59.19 99 PHE A O 1
ATOM 781 N N . GLN A 1 100 ? -14.479 5.490 -19.350 1.00 55.84 100 GLN A N 1
ATOM 782 C CA . GLN A 1 100 ? -14.570 5.777 -20.781 1.00 55.84 100 GLN A CA 1
ATOM 783 C C . GLN A 1 100 ? -13.291 6.486 -21.246 1.00 55.84 100 GLN A C 1
ATOM 785 O O . GLN A 1 100 ? -12.994 7.593 -20.799 1.00 55.84 100 GLN A O 1
ATOM 790 N N . THR A 1 101 ? -12.531 5.874 -22.161 1.00 59.25 101 THR A N 1
ATOM 791 C CA . THR A 1 101 ? -11.294 6.490 -22.671 1.00 59.25 101 THR A CA 1
ATOM 792 C C . THR A 1 101 ? -10.970 6.172 -24.134 1.00 59.25 101 THR A C 1
ATOM 794 O O . THR A 1 101 ? -11.613 5.331 -24.775 1.00 59.25 101 THR A O 1
ATOM 797 N N . ARG A 1 102 ? -9.946 6.854 -24.669 1.00 62.16 102 ARG A N 1
ATOM 798 C CA . ARG A 1 102 ? -9.322 6.559 -25.969 1.00 62.16 102 ARG A CA 1
ATOM 799 C C . ARG A 1 102 ? -8.418 5.324 -25.845 1.00 62.16 102 ARG A C 1
ATOM 801 O O . ARG A 1 102 ? -7.787 5.114 -24.816 1.00 62.16 102 ARG A O 1
ATOM 808 N N . SER A 1 103 ? -8.275 4.537 -26.911 1.00 60.75 103 SER A N 1
ATOM 809 C CA . SER A 1 103 ? -7.511 3.271 -26.894 1.00 60.75 103 SER A CA 1
ATOM 810 C C . SER A 1 103 ? -6.078 3.396 -26.351 1.00 60.75 103 SER A C 1
ATOM 812 O O . SER A 1 103 ? -5.635 2.560 -25.571 1.00 60.75 103 SER A O 1
ATOM 814 N N . ARG A 1 104 ? -5.361 4.473 -26.698 1.00 61.97 104 ARG A N 1
ATOM 815 C CA . ARG A 1 104 ? -3.990 4.733 -26.215 1.00 61.97 104 ARG A CA 1
ATOM 816 C C . ARG A 1 104 ? -3.912 4.956 -24.699 1.00 61.97 104 ARG A C 1
ATOM 818 O O . ARG A 1 104 ? -2.879 4.700 -24.094 1.00 61.97 104 ARG A O 1
ATOM 825 N N . SER A 1 105 ? -4.981 5.455 -24.101 1.00 66.94 105 SER A N 1
ATOM 826 C CA . SER A 1 105 ? -5.061 5.756 -22.674 1.00 66.94 105 SER A CA 1
ATOM 827 C C . SER A 1 105 ? -5.368 4.509 -21.848 1.00 66.94 105 SER A C 1
ATOM 829 O O . SER A 1 105 ? -4.867 4.383 -20.736 1.00 66.94 105 SER A O 1
ATOM 831 N N . ALA A 1 106 ? -6.108 3.553 -22.420 1.00 72.50 106 ALA A N 1
ATOM 832 C CA . ALA A 1 106 ? -6.324 2.245 -21.808 1.00 72.50 106 ALA A CA 1
ATOM 833 C C . ALA A 1 106 ? -5.007 1.465 -21.653 1.00 72.50 106 ALA A C 1
ATOM 835 O O . ALA A 1 106 ? -4.767 0.883 -20.601 1.00 72.50 106 ALA A O 1
ATOM 836 N N . GLU A 1 107 ? -4.125 1.498 -22.659 1.00 76.75 107 GLU A N 1
ATOM 837 C CA . GLU A 1 107 ? -2.825 0.811 -22.575 1.00 76.75 107 GLU A CA 1
ATOM 838 C C . GLU A 1 107 ? -1.889 1.443 -21.530 1.00 76.75 107 GLU A C 1
ATOM 840 O O . GLU A 1 107 ? -1.227 0.718 -20.798 1.00 76.75 107 GLU A O 1
ATOM 845 N N . LYS A 1 108 ? -1.909 2.771 -21.352 1.00 73.50 108 LYS A N 1
ATOM 846 C CA . LYS A 1 108 ? -1.164 3.419 -20.255 1.00 73.50 108 LYS A CA 1
ATOM 847 C C . LYS A 1 108 ? -1.679 3.021 -18.869 1.00 73.50 108 LYS A C 1
ATOM 849 O O . LYS A 1 108 ? -0.893 2.842 -17.946 1.00 73.50 108 LYS A O 1
ATOM 854 N N . GLU A 1 109 ? -2.996 2.896 -18.712 1.00 76.75 109 GLU A N 1
ATOM 855 C CA . GLU A 1 109 ? -3.581 2.421 -17.453 1.00 76.75 109 GLU A CA 1
ATOM 856 C C . GLU A 1 109 ? -3.184 0.964 -17.188 1.00 76.75 109 GLU A C 1
ATOM 858 O O . GLU A 1 109 ? -2.847 0.603 -16.065 1.00 76.75 109 GLU A O 1
ATOM 863 N N . ILE A 1 110 ? -3.169 0.125 -18.226 1.00 81.69 110 ILE A N 1
ATOM 864 C CA . ILE A 1 110 ? -2.673 -1.250 -18.133 1.00 81.69 110 ILE A CA 1
ATOM 865 C C . ILE A 1 110 ? -1.210 -1.265 -17.679 1.00 81.69 110 ILE A C 1
ATOM 867 O O . ILE A 1 110 ? -0.890 -1.989 -16.741 1.00 81.69 110 ILE A O 1
ATOM 871 N N . GLU A 1 111 ? -0.336 -0.470 -18.303 1.00 79.88 111 GLU A N 1
ATOM 872 C CA . GLU A 1 111 ? 1.074 -0.347 -17.905 1.00 79.88 111 GLU A CA 1
ATOM 873 C C . GLU A 1 111 ? 1.193 -0.003 -16.415 1.00 79.88 111 GLU A C 1
ATOM 875 O O . GLU A 1 111 ? 1.878 -0.711 -15.677 1.00 79.88 111 GLU A O 1
ATOM 880 N N . TYR A 1 112 ? 0.440 0.998 -15.948 1.00 81.12 112 TYR A N 1
ATOM 881 C CA . TYR A 1 112 ? 0.383 1.373 -14.535 1.00 81.12 112 TYR A CA 1
ATOM 882 C C . TYR A 1 112 ? -0.060 0.214 -13.628 1.00 81.12 112 TYR A C 1
ATOM 884 O O . TYR A 1 112 ? 0.614 -0.124 -12.653 1.00 81.12 112 TYR A O 1
ATOM 892 N N . LEU A 1 113 ? -1.197 -0.410 -13.942 1.00 85.44 113 LEU A N 1
ATOM 893 C CA . LEU A 1 113 ? -1.790 -1.477 -13.135 1.00 85.44 113 LEU A CA 1
ATOM 894 C C . LEU A 1 113 ? -0.858 -2.687 -12.994 1.00 85.44 113 LEU A C 1
ATOM 896 O O . LEU A 1 113 ? -0.861 -3.353 -11.954 1.00 85.44 113 LEU A O 1
ATOM 900 N N . LEU A 1 114 ? -0.064 -2.962 -14.028 1.00 87.31 114 LEU A N 1
ATOM 901 C CA . LEU A 1 114 ? 0.935 -4.023 -14.029 1.00 87.31 114 LEU A CA 1
ATOM 902 C C . LEU A 1 114 ? 2.217 -3.604 -13.296 1.00 87.31 114 LEU A C 1
ATOM 904 O O . LEU A 1 114 ? 2.727 -4.375 -12.478 1.00 87.31 114 LEU A O 1
ATOM 908 N N . GLU A 1 115 ? 2.719 -2.384 -13.517 1.00 84.12 115 GLU A N 1
ATOM 909 C CA . GLU A 1 115 ? 3.923 -1.873 -12.847 1.00 84.12 115 GLU A CA 1
ATOM 910 C C . GLU A 1 115 ? 3.757 -1.867 -11.318 1.00 84.12 115 GLU A C 1
ATOM 912 O O . GLU A 1 115 ? 4.641 -2.325 -10.581 1.00 84.12 115 GLU A O 1
ATOM 917 N N . ASP A 1 116 ? 2.590 -1.414 -10.858 1.00 86.44 116 ASP A N 1
ATOM 918 C CA . ASP A 1 116 ? 2.204 -1.298 -9.452 1.00 86.44 116 ASP A CA 1
ATOM 919 C C . ASP A 1 116 ? 1.691 -2.607 -8.835 1.00 86.44 116 ASP A C 1
ATOM 921 O O . ASP A 1 116 ? 1.399 -2.642 -7.635 1.00 86.44 116 ASP A O 1
ATOM 925 N N . SER A 1 117 ? 1.612 -3.680 -9.630 1.00 91.31 117 SER A N 1
ATOM 926 C CA . SER A 1 117 ? 1.107 -5.001 -9.233 1.00 91.31 117 SER A CA 1
ATOM 927 C C . SER A 1 117 ? -0.310 -4.984 -8.659 1.00 91.31 117 SER A C 1
ATOM 929 O O . SER A 1 117 ? -0.659 -5.804 -7.811 1.00 91.31 117 SER A O 1
ATOM 931 N N . TRP A 1 118 ? -1.159 -4.083 -9.155 1.00 89.38 118 TRP A N 1
ATOM 932 C CA . TRP A 1 118 ? -2.602 -4.180 -8.934 1.00 89.38 118 TRP A CA 1
ATOM 933 C C . TRP A 1 118 ? -3.180 -5.433 -9.590 1.00 89.38 118 TRP A C 1
ATOM 935 O O . TRP A 1 118 ? -4.092 -6.050 -9.033 1.00 89.38 118 TRP A O 1
ATOM 945 N N . TYR A 1 119 ? -2.611 -5.816 -10.736 1.00 90.81 119 TYR A N 1
ATOM 946 C CA . TYR A 1 119 ? -2.909 -7.041 -11.469 1.00 90.81 119 TYR A CA 1
ATOM 947 C C . TYR A 1 119 ? -1.622 -7.801 -11.775 1.00 90.81 119 TYR A C 1
ATOM 949 O O . TYR A 1 119 ? -0.546 -7.213 -11.877 1.00 90.81 119 TYR A O 1
ATOM 957 N N . LYS A 1 120 ? -1.742 -9.125 -11.902 1.00 90.56 120 LYS A N 1
ATOM 958 C CA . LYS A 1 120 ? -0.595 -10.019 -12.075 1.00 90.56 120 LYS A CA 1
ATOM 959 C C . LYS A 1 120 ? 0.093 -9.819 -13.421 1.00 90.56 120 LYS A C 1
ATOM 961 O O . LYS A 1 120 ? 1.313 -9.714 -13.481 1.00 90.56 120 LYS A O 1
ATOM 966 N N . ASP A 1 121 ? -0.695 -9.832 -14.489 1.00 91.81 121 ASP A N 1
ATOM 967 C CA . ASP A 1 121 ? -0.208 -9.789 -15.861 1.00 91.81 121 ASP A CA 1
ATOM 968 C C . ASP A 1 121 ? -1.307 -9.312 -16.825 1.00 91.81 121 ASP A C 1
ATOM 970 O O . ASP A 1 121 ? -2.477 -9.152 -16.460 1.00 91.81 121 ASP A O 1
ATOM 974 N N . ARG A 1 122 ? -0.923 -9.073 -18.084 1.00 90.44 122 ARG A N 1
ATOM 975 C CA . ARG A 1 122 ? -1.816 -8.554 -19.129 1.00 90.44 122 ARG A CA 1
ATOM 976 C C . ARG A 1 122 ? -3.034 -9.447 -19.387 1.00 90.44 122 ARG A C 1
ATOM 978 O O . ARG A 1 122 ? -4.038 -8.927 -19.867 1.00 90.44 122 ARG A O 1
ATOM 985 N N . SER A 1 123 ? -2.969 -10.749 -19.082 1.00 91.62 123 SER A N 1
ATOM 986 C CA . SER A 1 123 ? -4.092 -11.679 -19.272 1.00 91.62 123 SER A CA 1
ATOM 987 C C . SER A 1 123 ? -5.200 -11.490 -18.233 1.00 91.62 123 SER A C 1
ATOM 989 O O . SER A 1 123 ? -6.352 -11.832 -18.492 1.00 91.62 123 SER A O 1
ATOM 991 N N . SER A 1 124 ? -4.883 -10.873 -17.089 1.00 90.00 124 SER A N 1
ATOM 992 C CA . SER A 1 124 ? -5.859 -10.455 -16.076 1.00 90.00 124 SER A CA 1
ATOM 993 C C . SER A 1 124 ? -6.666 -9.214 -16.484 1.00 90.00 124 SER A C 1
ATOM 995 O O . SER A 1 124 ? -7.565 -8.804 -15.752 1.00 90.00 124 SER A O 1
ATOM 997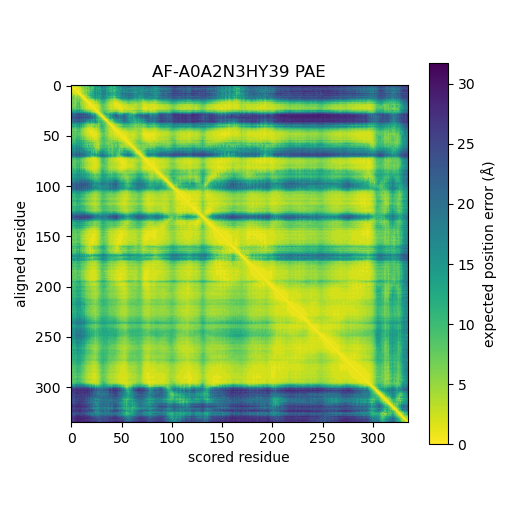 N N . LEU A 1 125 ? -6.346 -8.595 -17.626 1.00 88.38 125 LEU A N 1
ATOM 998 C CA . LEU A 1 125 ? -6.915 -7.332 -18.089 1.00 88.38 125 LEU A CA 1
ATOM 999 C C . LEU A 1 125 ? -7.496 -7.501 -19.499 1.00 88.38 125 LEU A C 1
ATOM 1001 O O . LEU A 1 125 ? -6.836 -7.993 -20.412 1.00 88.38 125 LEU A O 1
ATOM 1005 N N . THR A 1 126 ? -8.736 -7.070 -19.703 1.00 85.62 126 THR A N 1
ATOM 1006 C CA . THR A 1 126 ? -9.423 -7.107 -21.002 1.00 85.62 126 THR A CA 1
ATOM 1007 C C . THR A 1 126 ? -9.797 -5.698 -21.430 1.00 85.62 126 THR A C 1
ATOM 1009 O O . THR A 1 126 ? -10.329 -4.934 -20.635 1.00 85.62 126 THR A O 1
ATOM 1012 N N . VAL A 1 127 ? -9.532 -5.368 -22.693 1.00 81.88 127 VAL A N 1
ATOM 1013 C CA . VAL A 1 127 ? -9.952 -4.105 -23.306 1.00 81.88 127 VAL A CA 1
ATOM 1014 C C . VAL A 1 127 ? -11.154 -4.412 -24.190 1.00 81.88 127 VAL A C 1
ATOM 1016 O O . VAL A 1 127 ? -11.000 -5.068 -25.219 1.00 81.88 127 VAL A O 1
ATOM 1019 N N . ASP A 1 128 ? -12.338 -3.988 -23.763 1.00 77.06 128 ASP A N 1
ATOM 1020 C CA . ASP A 1 128 ? -13.598 -4.218 -24.467 1.00 77.06 128 ASP A CA 1
ATOM 1021 C C . ASP A 1 128 ? -14.057 -2.924 -25.167 1.00 77.06 128 ASP A C 1
ATOM 1023 O O . ASP A 1 128 ? -14.378 -1.934 -24.496 1.00 77.06 128 ASP A O 1
ATOM 1027 N N . PRO A 1 129 ? -14.032 -2.867 -26.510 1.00 71.38 129 PRO A N 1
ATOM 1028 C CA . PRO A 1 129 ? -14.480 -1.700 -27.253 1.00 71.38 129 PRO A CA 1
ATOM 1029 C C . PRO A 1 129 ? -16.015 -1.614 -27.288 1.00 71.38 129 PRO A C 1
ATOM 1031 O O . PRO A 1 129 ? -16.698 -2.518 -27.760 1.00 71.38 129 PRO A O 1
ATOM 1034 N N . SER A 1 130 ? -16.565 -0.473 -26.878 1.00 67.88 130 SER A N 1
ATOM 1035 C CA . SER A 1 130 ? -17.994 -0.153 -26.934 1.00 67.88 130 SER A CA 1
ATOM 1036 C C . SER A 1 130 ? -18.272 1.079 -27.794 1.00 67.88 130 SER A C 1
ATOM 1038 O O . SER A 1 130 ? -17.421 1.947 -27.995 1.00 67.88 130 SER A O 1
ATOM 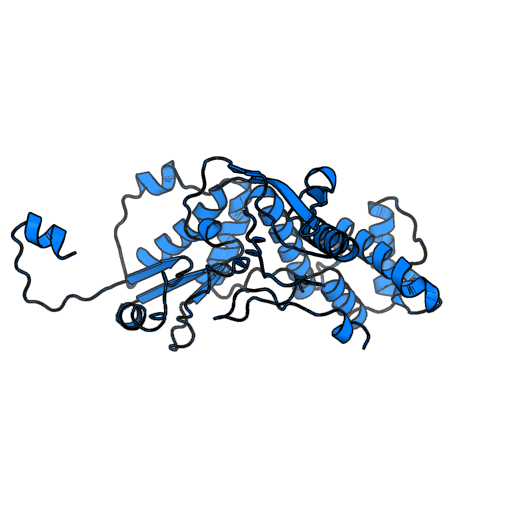1040 N N . VAL A 1 131 ? -19.514 1.184 -28.280 1.00 56.94 131 VAL A N 1
ATOM 1041 C CA . VAL A 1 131 ? -20.031 2.364 -28.999 1.00 56.94 131 VAL A CA 1
ATOM 1042 C C . VAL A 1 131 ? -19.895 3.632 -28.148 1.00 56.94 131 VAL A C 1
ATOM 1044 O O . VAL A 1 131 ? -19.679 4.715 -28.683 1.00 56.94 131 VAL A O 1
ATOM 1047 N N . MET A 1 132 ? -19.967 3.488 -26.823 1.00 55.41 132 MET A N 1
ATOM 1048 C CA . MET A 1 132 ? -19.750 4.569 -25.865 1.00 55.41 132 MET A CA 1
ATOM 1049 C C . MET A 1 132 ? -18.328 4.558 -25.279 1.00 55.41 132 MET A C 1
ATOM 1051 O O . MET A 1 132 ? -18.156 4.987 -24.151 1.00 55.41 132 MET A O 1
ATOM 1055 N N . GLY A 1 133 ? -17.301 4.072 -25.986 1.00 62.47 133 GLY A N 1
ATOM 1056 C CA . GLY A 1 133 ? -15.887 4.167 -25.577 1.00 62.47 133 GLY A CA 1
ATOM 1057 C C . GLY A 1 133 ? -15.217 2.838 -25.215 1.00 62.47 133 GLY A C 1
ATOM 1058 O O . GLY A 1 133 ? -15.776 1.769 -25.417 1.00 62.47 133 GLY A O 1
ATOM 1059 N N . THR A 1 134 ? -13.974 2.892 -24.730 1.00 66.62 134 THR A N 1
ATOM 1060 C CA . THR A 1 134 ? -13.182 1.692 -24.398 1.00 66.62 134 THR A CA 1
ATOM 1061 C C . THR A 1 134 ? -13.342 1.337 -22.923 1.00 66.62 134 THR A C 1
ATOM 1063 O O . THR A 1 134 ? -13.053 2.190 -22.091 1.00 66.62 134 THR A O 1
ATOM 1066 N N . TYR A 1 135 ? -13.731 0.101 -22.597 1.00 70.88 135 TYR A N 1
ATOM 1067 C CA . TYR A 1 135 ? -13.767 -0.402 -21.222 1.00 70.88 135 TYR A CA 1
ATOM 1068 C C . TYR A 1 135 ? -12.523 -1.232 -20.909 1.00 70.88 135 TYR A C 1
ATOM 1070 O O . TYR A 1 135 ? -12.167 -2.135 -21.662 1.00 70.88 135 TYR A O 1
ATOM 1078 N N . LEU A 1 136 ? -11.883 -0.959 -19.774 1.00 76.56 136 LEU A N 1
ATOM 1079 C CA . LEU A 1 136 ? -10.852 -1.826 -19.210 1.00 76.56 136 LEU A CA 1
ATOM 1080 C C . LEU A 1 136 ? -11.483 -2.677 -18.112 1.00 76.56 136 LEU A C 1
ATOM 1082 O O . LEU A 1 136 ? -11.987 -2.133 -17.143 1.00 76.56 136 LEU A O 1
ATOM 1086 N N . ILE A 1 137 ? -11.451 -3.994 -18.259 1.00 79.12 137 ILE A N 1
ATOM 1087 C CA . ILE A 1 137 ? -12.025 -4.957 -17.319 1.00 79.12 137 ILE A CA 1
ATOM 1088 C C . ILE A 1 137 ? -10.877 -5.715 -16.664 1.00 79.12 137 ILE A C 1
ATOM 1090 O O . ILE A 1 137 ? -10.108 -6.392 -17.346 1.00 79.12 137 ILE A O 1
ATOM 1094 N N . GLY A 1 138 ? -10.774 -5.614 -15.344 1.00 83.12 138 GLY A N 1
ATOM 1095 C CA . GLY A 1 138 ? -9.852 -6.413 -14.548 1.00 83.12 138 GLY A CA 1
ATOM 1096 C C . GLY A 1 138 ? -10.514 -7.664 -13.990 1.00 83.12 138 GLY A C 1
ATOM 1097 O O . GLY A 1 138 ? -11.704 -7.645 -13.675 1.00 83.12 138 GLY A O 1
ATOM 1098 N N . LYS A 1 139 ? -9.722 -8.732 -13.878 1.00 85.94 139 LYS A N 1
ATOM 1099 C CA . LYS A 1 139 ? -10.048 -9.966 -13.163 1.00 85.94 139 LYS A CA 1
ATOM 1100 C C . LYS A 1 139 ? -8.917 -10.312 -12.215 1.00 85.94 139 LYS A C 1
ATOM 1102 O O . LYS A 1 139 ? -7.791 -10.549 -12.649 1.00 85.94 139 LYS A O 1
ATOM 1107 N N . LYS A 1 140 ? -9.213 -10.366 -10.924 1.00 89.12 140 LYS A N 1
ATOM 1108 C CA . LYS A 1 140 ? -8.270 -10.824 -9.901 1.00 89.12 140 LYS A CA 1
ATOM 1109 C C . LYS A 1 140 ? -9.014 -11.472 -8.747 1.00 89.12 140 LYS A C 1
ATOM 1111 O O . LYS A 1 140 ? -10.195 -11.213 -8.549 1.00 89.12 140 LYS A O 1
ATOM 1116 N N . LYS A 1 141 ? -8.287 -12.289 -7.995 1.00 90.00 141 LYS A N 1
ATOM 1117 C CA . LYS A 1 141 ? -8.763 -12.931 -6.777 1.00 90.00 141 LYS A CA 1
ATOM 1118 C C . LYS A 1 141 ? -7.930 -12.425 -5.609 1.00 90.00 141 LYS A C 1
ATOM 1120 O O . LYS A 1 141 ? -6.703 -12.485 -5.682 1.00 90.00 141 LYS A O 1
ATOM 1125 N N . VAL A 1 142 ? -8.579 -11.912 -4.571 1.00 90.69 142 VAL A N 1
ATOM 1126 C CA . VAL A 1 142 ? -7.913 -11.287 -3.414 1.00 90.69 142 VAL A CA 1
ATOM 1127 C C . VAL A 1 142 ? -8.445 -11.809 -2.103 1.00 90.69 142 VAL A C 1
ATOM 1129 O O . VAL A 1 142 ? -9.615 -12.155 -1.993 1.00 90.69 142 VAL A O 1
ATOM 1132 N N . LYS A 1 143 ? -7.568 -11.859 -1.103 1.00 93.56 143 LYS A N 1
ATOM 1133 C CA . LYS A 1 143 ? -7.883 -12.309 0.251 1.00 93.56 143 LYS A CA 1
ATOM 1134 C C . LYS A 1 143 ? -8.271 -11.122 1.134 1.00 93.56 143 LYS A C 1
ATOM 1136 O O . LYS A 1 143 ? -7.531 -10.151 1.215 1.00 93.56 143 LYS A O 1
ATOM 1141 N N . TYR A 1 144 ? -9.334 -11.263 1.919 1.00 92.62 144 TYR A N 1
ATOM 1142 C CA . TYR A 1 144 ? -9.787 -10.239 2.875 1.00 92.62 144 TYR A CA 1
ATOM 1143 C C . TYR A 1 144 ? -8.909 -10.083 4.132 1.00 92.62 144 TYR A C 1
ATOM 1145 O O . TYR A 1 144 ? -9.045 -9.105 4.861 1.00 92.62 144 TYR A O 1
ATOM 1153 N N . HIS A 1 145 ? -7.995 -11.025 4.398 1.00 95.31 145 HIS A N 1
ATOM 1154 C CA . HIS A 1 145 ? -7.235 -11.112 5.654 1.00 95.31 145 HIS A CA 1
ATOM 1155 C C . HIS A 1 145 ? -6.388 -9.870 5.984 1.00 95.31 145 HIS A C 1
ATOM 1157 O O . HIS A 1 145 ? -5.994 -9.691 7.135 1.00 95.31 145 HIS A O 1
ATOM 1163 N N . TYR A 1 146 ? -6.110 -8.986 5.018 1.00 96.94 146 TYR A N 1
ATOM 1164 C CA . TYR A 1 146 ? -5.441 -7.722 5.326 1.00 96.94 146 TYR A CA 1
ATOM 1165 C C . TYR A 1 146 ? -6.247 -6.857 6.298 1.00 96.94 146 TYR A C 1
ATOM 1167 O O . TYR A 1 146 ? -5.633 -6.234 7.162 1.00 96.94 146 TYR A O 1
ATOM 1175 N N . SER A 1 147 ? -7.587 -6.900 6.259 1.00 96.00 147 SER A N 1
ATOM 1176 C CA . SER A 1 147 ? -8.452 -6.138 7.173 1.00 96.00 147 SER A CA 1
ATOM 1177 C C . SER A 1 147 ? -8.300 -6.544 8.642 1.00 96.00 147 SER A C 1
ATOM 1179 O O . SER A 1 147 ? -8.761 -5.843 9.543 1.00 96.00 147 SER A O 1
ATOM 1181 N N . PHE A 1 148 ? -7.610 -7.653 8.918 1.00 95.62 148 PHE A N 1
ATOM 1182 C CA . PHE A 1 148 ? -7.303 -8.080 10.278 1.00 95.62 148 PHE A CA 1
ATOM 1183 C C . PHE A 1 148 ? -6.234 -7.184 10.909 1.00 95.62 148 PHE A C 1
ATOM 1185 O O . PHE A 1 148 ? -6.296 -6.899 12.102 1.00 95.62 148 PHE A O 1
ATOM 1192 N N . ILE A 1 149 ? -5.292 -6.659 10.119 1.00 96.88 149 ILE A N 1
ATOM 1193 C CA . ILE A 1 149 ? -4.271 -5.721 10.603 1.00 96.88 149 ILE A CA 1
ATOM 1194 C C . ILE A 1 149 ? -4.895 -4.436 11.183 1.00 96.88 149 ILE A C 1
ATOM 1196 O O . ILE A 1 149 ? -4.650 -4.144 12.357 1.00 96.88 149 ILE A O 1
ATOM 1200 N N . PRO A 1 150 ? -5.707 -3.660 10.436 1.00 96.75 150 PRO A N 1
ATOM 1201 C CA . PRO A 1 150 ? -6.329 -2.450 10.960 1.00 96.75 150 PRO A CA 1
ATOM 1202 C C . PRO A 1 150 ? -7.294 -2.757 12.116 1.00 96.75 150 PRO A C 1
ATOM 1204 O O . PRO A 1 150 ? -7.364 -1.968 13.060 1.00 96.75 150 PRO A O 1
ATOM 1207 N N . LEU A 1 151 ? -7.957 -3.922 12.121 1.00 95.12 151 LEU A N 1
ATOM 1208 C CA . LEU A 1 151 ? -8.752 -4.387 13.262 1.00 95.12 151 LEU A CA 1
ATOM 1209 C C . LEU A 1 151 ? -7.905 -4.550 14.539 1.00 95.12 151 LEU A C 1
ATOM 1211 O O . LEU A 1 151 ? -8.282 -4.030 15.593 1.00 95.12 151 LEU A O 1
ATOM 1215 N N . HIS A 1 152 ? -6.752 -5.226 14.464 1.00 94.25 152 HIS A N 1
ATOM 1216 C CA . HIS A 1 152 ? -5.851 -5.411 15.614 1.00 94.25 152 HIS A CA 1
ATOM 1217 C C . HIS A 1 152 ? -5.214 -4.103 16.082 1.00 94.25 152 HIS A C 1
ATOM 1219 O O . HIS A 1 152 ? -5.126 -3.866 17.289 1.00 94.25 152 HIS A O 1
ATOM 1225 N N . ILE A 1 153 ? -4.850 -3.213 15.157 1.00 95.31 153 ILE A N 1
ATOM 1226 C CA . ILE A 1 153 ? -4.385 -1.858 15.481 1.00 95.31 153 ILE A CA 1
ATOM 1227 C C . ILE A 1 153 ? -5.474 -1.102 16.257 1.00 95.31 153 ILE A C 1
ATOM 1229 O O . ILE A 1 153 ? -5.217 -0.571 17.339 1.00 95.31 153 ILE A O 1
ATOM 1233 N N . MET A 1 154 ? -6.713 -1.095 15.760 1.00 95.12 154 MET A N 1
ATOM 1234 C CA . MET A 1 154 ? -7.828 -0.415 16.424 1.00 95.12 154 MET A CA 1
ATOM 1235 C C . MET A 1 154 ? -8.098 -0.994 17.817 1.00 95.12 154 MET A C 1
ATOM 1237 O O . MET A 1 154 ? -8.229 -0.248 18.790 1.00 95.12 154 MET A O 1
ATOM 1241 N N . LYS A 1 155 ? -8.102 -2.329 17.938 1.00 93.25 155 LYS A N 1
ATOM 1242 C CA . LYS A 1 155 ? -8.206 -3.035 19.222 1.00 93.25 155 LYS A CA 1
ATOM 1243 C C . LYS A 1 155 ? -7.117 -2.566 20.181 1.00 93.25 155 LYS A C 1
ATOM 1245 O O . LYS A 1 155 ? -7.430 -2.194 21.308 1.00 93.25 155 LYS A O 1
ATOM 1250 N N . LYS A 1 156 ? -5.853 -2.552 19.751 1.00 93.31 156 LYS A N 1
ATOM 1251 C CA . LYS A 1 156 ? -4.712 -2.159 20.588 1.00 93.31 156 LYS A CA 1
ATOM 1252 C C . LYS A 1 156 ? -4.860 -0.741 21.142 1.00 93.31 156 LYS A C 1
ATOM 1254 O O . LYS A 1 156 ? -4.589 -0.521 22.321 1.00 93.31 156 LYS A O 1
ATOM 1259 N N . LYS A 1 157 ? -5.342 0.203 20.329 1.00 93.00 157 LYS A N 1
ATOM 1260 C CA . LYS A 1 157 ? -5.655 1.567 20.785 1.00 93.00 157 LYS A CA 1
ATOM 1261 C C . LYS A 1 157 ? -6.799 1.592 21.802 1.00 93.00 157 LYS A C 1
ATOM 1263 O O . LYS A 1 157 ? -6.708 2.302 22.800 1.00 93.00 157 LYS A O 1
ATOM 1268 N N . ALA A 1 158 ? -7.852 0.815 21.563 1.00 92.50 158 ALA A N 1
ATOM 1269 C CA . ALA A 1 158 ? -9.036 0.771 22.416 1.00 92.50 158 ALA A CA 1
ATOM 1270 C C . ALA A 1 158 ? -8.773 0.116 23.785 1.00 92.50 158 ALA A C 1
ATOM 1272 O O . ALA A 1 158 ? -9.314 0.560 24.793 1.00 92.50 158 ALA A O 1
ATOM 1273 N N . VAL A 1 159 ? -7.942 -0.930 23.845 1.00 92.44 159 VAL A N 1
ATOM 1274 C CA . VAL A 1 159 ? -7.569 -1.590 25.114 1.00 92.44 159 VAL A CA 1
ATOM 1275 C C . VAL A 1 159 ? -6.467 -0.837 25.862 1.00 92.44 159 VAL A C 1
ATOM 1277 O O . VAL A 1 159 ? -6.334 -0.975 27.076 1.00 92.44 159 VAL A O 1
ATOM 1280 N N . GLY A 1 160 ? -5.646 -0.066 25.144 1.00 89.62 160 GLY A N 1
ATOM 1281 C CA . GLY A 1 160 ? -4.562 0.718 25.722 1.00 89.62 160 GLY A CA 1
ATOM 1282 C C . GLY A 1 160 ? -5.073 1.849 26.614 1.00 89.62 160 GLY A C 1
ATOM 1283 O O . GLY A 1 160 ? -6.211 2.303 26.499 1.00 89.62 160 GLY A O 1
ATOM 1284 N N . LYS A 1 161 ? -4.209 2.342 27.505 1.00 84.94 161 LYS A N 1
ATOM 1285 C CA . LYS A 1 161 ? -4.514 3.546 28.287 1.00 84.94 161 LYS A CA 1
ATOM 1286 C C . LYS A 1 161 ? -4.625 4.767 27.357 1.00 84.94 161 LYS A C 1
ATOM 1288 O O . LYS A 1 161 ? -3.799 4.882 26.449 1.00 84.94 161 LYS A O 1
ATOM 1293 N N . PRO A 1 162 ? -5.584 5.683 27.592 1.00 87.12 162 PRO A N 1
ATOM 1294 C CA . PRO A 1 162 ? -6.483 5.765 28.755 1.00 87.12 162 PRO A CA 1
ATOM 1295 C C . PRO A 1 162 ? -7.818 5.007 28.614 1.00 87.12 162 PRO A C 1
ATOM 1297 O O . PRO A 1 162 ? -8.637 5.081 29.522 1.00 87.12 162 PRO A O 1
ATOM 1300 N N . ASN A 1 163 ? -8.055 4.313 27.501 1.00 88.06 163 ASN A N 1
ATOM 1301 C CA . ASN A 1 163 ? -9.379 3.804 27.136 1.00 88.06 163 ASN A CA 1
ATOM 1302 C C . ASN A 1 163 ? -9.781 2.544 27.915 1.00 88.06 163 ASN A C 1
ATOM 1304 O O . ASN A 1 163 ? -10.920 2.438 28.357 1.00 88.06 163 ASN A O 1
ATOM 1308 N N . GLU A 1 164 ? -8.853 1.592 28.076 1.00 89.06 164 GLU A N 1
ATOM 1309 C CA . GLU A 1 164 ? -9.042 0.354 28.858 1.00 89.06 164 GLU A CA 1
ATOM 1310 C C . GLU A 1 164 ? -10.331 -0.434 28.508 1.00 89.06 164 GLU A C 1
ATOM 1312 O O . GLU A 1 164 ? -10.931 -1.106 29.356 1.00 89.06 164 GLU A O 1
ATOM 1317 N N . ILE A 1 165 ? -10.766 -0.382 27.240 1.00 89.56 165 ILE A N 1
ATOM 1318 C CA . ILE A 1 165 ? -11.978 -1.062 26.763 1.00 89.56 165 ILE A CA 1
ATOM 1319 C C . ILE A 1 165 ? -11.777 -2.577 26.800 1.00 89.56 165 ILE A C 1
ATOM 1321 O O . ILE A 1 165 ? -10.747 -3.099 26.381 1.00 89.56 165 ILE A O 1
ATOM 1325 N N . LYS A 1 166 ? -12.794 -3.311 27.260 1.00 87.50 166 LYS A N 1
ATOM 1326 C CA . LYS A 1 166 ? -12.767 -4.777 27.332 1.00 87.50 166 LYS A CA 1
ATOM 1327 C C . LYS A 1 166 ? -13.427 -5.399 26.105 1.00 87.50 166 LYS A C 1
ATOM 1329 O O . LYS A 1 166 ? -14.603 -5.153 25.845 1.00 87.50 166 LYS A O 1
ATOM 1334 N N . PHE A 1 167 ? -12.689 -6.256 25.403 1.00 83.94 167 PHE A N 1
ATOM 1335 C CA . PHE A 1 167 ? -13.195 -7.072 24.296 1.00 83.94 167 PHE A CA 1
ATOM 1336 C C . PHE A 1 167 ? -13.259 -8.551 24.685 1.00 83.94 167 PHE A C 1
ATOM 1338 O O . PHE A 1 167 ? -12.554 -9.008 25.583 1.00 83.94 167 PHE A O 1
ATOM 1345 N N . ILE A 1 168 ? -14.083 -9.317 23.970 1.00 80.81 168 ILE A N 1
ATOM 1346 C CA . ILE A 1 168 ? -14.100 -10.780 24.065 1.00 80.81 168 ILE A CA 1
ATOM 1347 C C . ILE A 1 168 ? -12.910 -11.309 23.253 1.00 80.81 168 ILE A C 1
ATOM 1349 O O . ILE A 1 168 ? -13.000 -11.456 22.036 1.00 80.81 168 ILE A O 1
ATOM 1353 N N . GLU A 1 169 ? -11.778 -11.556 23.915 1.00 74.19 169 GLU A N 1
ATOM 1354 C CA . GLU A 1 169 ? -10.503 -11.841 23.236 1.00 74.19 169 GLU A CA 1
ATOM 1355 C C . GLU A 1 169 ? -10.541 -13.071 22.326 1.00 74.19 169 GLU A C 1
ATOM 1357 O O . GLU A 1 169 ? -9.974 -13.042 21.234 1.00 74.19 169 GLU A O 1
ATOM 1362 N N . ARG A 1 170 ? -11.252 -14.122 22.748 1.00 73.06 170 ARG A N 1
ATOM 1363 C CA . ARG A 1 170 ? -11.334 -15.394 22.023 1.00 73.06 170 ARG A CA 1
ATOM 1364 C C . ARG A 1 170 ? -11.854 -15.221 20.594 1.00 73.06 170 ARG A C 1
ATOM 1366 O O . ARG A 1 170 ? -11.291 -15.779 19.666 1.00 73.06 170 ARG A O 1
ATOM 1373 N N . THR A 1 171 ? -12.883 -14.395 20.398 1.00 74.38 171 THR A N 1
ATOM 1374 C CA . THR A 1 171 ? -13.475 -14.173 19.069 1.00 74.38 171 THR A CA 1
ATOM 1375 C C . THR A 1 171 ? -12.487 -13.530 18.097 1.00 74.38 171 THR A C 1
ATOM 1377 O O . THR A 1 171 ? -12.524 -13.844 16.912 1.00 74.38 171 THR A O 1
ATOM 1380 N N . LEU A 1 172 ? -11.615 -12.647 18.594 1.00 74.19 172 LEU A N 1
ATOM 1381 C CA . LEU A 1 172 ? -10.642 -11.918 17.780 1.00 74.19 172 LEU A CA 1
ATOM 1382 C C . LEU A 1 172 ? -9.419 -12.772 17.452 1.00 74.19 172 LEU A C 1
ATOM 1384 O O . LEU A 1 172 ? -9.007 -12.822 16.299 1.00 74.19 172 LEU A O 1
ATOM 1388 N N . ASN A 1 173 ? -8.857 -13.449 18.451 1.00 74.94 173 ASN A N 1
ATOM 1389 C CA . ASN A 1 173 ? -7.629 -14.217 18.263 1.00 74.94 173 ASN A CA 1
ATOM 1390 C C . ASN A 1 173 ? -7.875 -15.519 17.479 1.00 74.94 173 ASN A C 1
ATOM 1392 O O . ASN A 1 173 ? -7.007 -15.925 16.719 1.00 74.94 173 ASN A O 1
ATOM 1396 N N . ASP A 1 174 ? -9.049 -16.146 17.622 1.00 77.94 174 ASP A N 1
ATOM 1397 C CA . ASP A 1 174 ? -9.328 -17.428 16.960 1.00 77.94 174 ASP A CA 1
ATOM 1398 C C . ASP A 1 174 ? -9.749 -17.256 15.485 1.00 77.94 174 ASP A C 1
ATOM 1400 O O . ASP A 1 174 ? -9.537 -18.165 14.688 1.00 77.94 174 ASP A O 1
ATOM 1404 N N . ASN A 1 175 ? -10.351 -16.115 15.109 1.00 83.25 175 ASN A N 1
ATOM 1405 C CA . ASN A 1 175 ? -10.961 -15.933 13.777 1.00 83.25 175 ASN A CA 1
ATOM 1406 C C . ASN A 1 175 ? -10.351 -14.802 12.937 1.00 83.25 175 ASN A C 1
ATOM 1408 O O . ASN A 1 175 ? -10.635 -14.718 11.745 1.00 83.25 175 ASN A O 1
ATOM 1412 N N . PHE A 1 176 ? -9.572 -13.905 13.548 1.00 89.12 176 PHE A N 1
ATOM 1413 C CA . PHE A 1 176 ? -9.076 -12.693 12.892 1.00 89.12 176 PHE A CA 1
ATOM 1414 C C . PHE A 1 176 ? -7.573 -12.484 13.122 1.00 89.12 176 PHE A C 1
ATOM 1416 O O . PHE A 1 176 ? -7.113 -11.346 13.165 1.00 89.12 176 PHE A O 1
ATOM 1423 N N . ASP A 1 177 ? -6.791 -13.550 13.314 1.00 89.88 177 ASP A N 1
ATOM 1424 C CA . ASP A 1 177 ? -5.326 -13.447 13.375 1.00 89.88 177 ASP A CA 1
ATOM 1425 C C . ASP A 1 177 ? -4.751 -13.235 11.961 1.00 89.88 177 ASP A C 1
ATOM 1427 O O . ASP A 1 177 ? -5.092 -14.002 11.053 1.00 89.88 177 ASP A O 1
ATOM 1431 N N . PRO A 1 178 ? -3.918 -12.202 11.719 1.00 91.62 178 PRO A N 1
ATOM 1432 C CA . PRO A 1 178 ? -3.277 -12.031 10.425 1.00 91.62 178 PRO A CA 1
ATOM 1433 C C . PRO A 1 178 ? -2.419 -13.260 10.073 1.00 91.62 178 PRO A C 1
ATOM 1435 O O . PRO A 1 178 ? -1.627 -13.708 10.907 1.00 91.62 178 PRO A O 1
ATOM 1438 N N . PRO A 1 179 ? -2.514 -13.789 8.839 1.00 93.62 179 PRO A N 1
ATOM 1439 C CA . PRO A 1 179 ? -1.703 -14.921 8.407 1.00 93.62 179 PRO A CA 1
ATOM 1440 C C . PRO A 1 179 ? -0.201 -14.599 8.462 1.00 93.62 179 PRO A C 1
ATOM 1442 O O . PRO A 1 179 ? 0.212 -13.436 8.481 1.00 93.62 179 PRO A O 1
ATOM 1445 N N . ASP A 1 180 ? 0.636 -15.639 8.484 1.00 94.50 180 ASP A N 1
ATOM 1446 C CA . ASP A 1 180 ? 2.084 -15.516 8.716 1.00 94.50 180 ASP A CA 1
ATOM 1447 C C . ASP A 1 180 ? 2.790 -14.540 7.764 1.00 94.50 180 ASP A C 1
ATOM 1449 O O . ASP A 1 180 ? 3.685 -13.797 8.173 1.00 94.50 180 ASP A O 1
ATOM 1453 N N . ASP A 1 181 ? 2.371 -14.500 6.502 1.00 95.31 181 ASP A N 1
ATOM 1454 C CA . ASP A 1 181 ? 2.916 -13.607 5.481 1.00 95.31 181 ASP A CA 1
ATOM 1455 C C . ASP A 1 181 ? 2.558 -12.128 5.715 1.00 95.31 181 ASP A C 1
ATOM 1457 O O . ASP A 1 181 ? 3.253 -11.236 5.225 1.00 95.31 181 ASP A O 1
ATOM 1461 N N . LEU A 1 182 ? 1.524 -11.852 6.515 1.00 96.56 182 LEU A N 1
ATOM 1462 C CA . LEU A 1 182 ? 1.108 -10.509 6.909 1.00 96.56 182 LEU A CA 1
ATOM 1463 C C . LEU A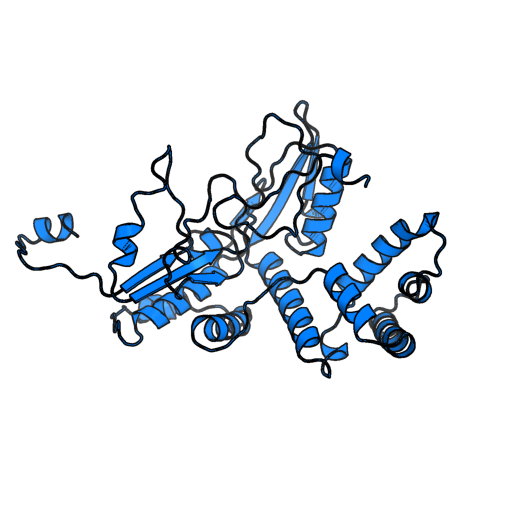 1 182 ? 1.699 -10.039 8.243 1.00 96.56 182 LEU A C 1
ATOM 1465 O O . LEU A 1 182 ? 1.618 -8.845 8.531 1.00 96.56 182 LEU A O 1
ATOM 1469 N N . LYS A 1 183 ? 2.369 -10.897 9.024 1.00 94.56 183 LYS A N 1
ATOM 1470 C CA . LYS A 1 183 ? 2.946 -10.515 10.332 1.00 94.56 183 LYS A CA 1
ATOM 1471 C C . LYS A 1 183 ? 3.949 -9.363 10.240 1.00 94.56 183 LYS A C 1
ATOM 1473 O O . LYS A 1 183 ? 3.863 -8.403 10.999 1.00 94.56 183 LYS A O 1
ATOM 1478 N N . LYS A 1 184 ? 4.845 -9.383 9.247 1.00 94.75 184 LYS A N 1
ATOM 1479 C CA . LYS A 1 184 ? 5.788 -8.268 9.023 1.00 94.75 184 LYS A CA 1
ATOM 1480 C C . LYS A 1 184 ? 5.066 -6.965 8.669 1.00 94.75 184 LYS A C 1
ATOM 1482 O O . LYS A 1 184 ? 5.496 -5.891 9.082 1.00 94.75 184 LYS A O 1
ATOM 1487 N N . THR A 1 185 ? 3.971 -7.052 7.912 1.00 96.69 185 THR A N 1
ATOM 1488 C CA . THR A 1 185 ? 3.127 -5.896 7.580 1.00 96.69 185 THR A CA 1
ATOM 1489 C C . THR A 1 185 ? 2.413 -5.363 8.809 1.00 96.69 185 THR A C 1
ATOM 1491 O O . THR A 1 185 ? 2.442 -4.157 9.040 1.00 96.69 185 THR A O 1
ATOM 1494 N N . HIS A 1 186 ? 1.841 -6.251 9.619 1.00 96.31 186 HIS A N 1
ATOM 1495 C CA . HIS A 1 186 ? 1.232 -5.905 10.894 1.00 96.31 186 HIS A CA 1
ATOM 1496 C C . HIS A 1 186 ? 2.209 -5.121 11.779 1.00 96.31 186 HIS A C 1
ATOM 1498 O O . HIS A 1 186 ? 1.914 -3.987 12.146 1.00 96.31 186 HIS A O 1
ATOM 1504 N N . ASP A 1 187 ? 3.401 -5.666 12.034 1.00 95.69 187 ASP A N 1
ATOM 1505 C CA . ASP A 1 187 ? 4.392 -5.037 12.916 1.00 95.69 187 ASP A CA 1
ATOM 1506 C C . ASP A 1 187 ? 4.865 -3.679 12.373 1.00 95.69 187 ASP A C 1
ATOM 1508 O O . ASP A 1 187 ? 4.983 -2.699 13.111 1.00 95.69 187 ASP A O 1
ATOM 1512 N N . ARG A 1 188 ? 5.070 -3.584 11.053 1.00 95.56 188 ARG A N 1
ATOM 1513 C CA . ARG A 1 188 ? 5.481 -2.347 10.376 1.00 95.56 188 ARG A CA 1
ATOM 1514 C C . ARG A 1 188 ? 4.440 -1.232 10.498 1.00 95.56 188 ARG A C 1
ATOM 1516 O O . ARG A 1 188 ? 4.825 -0.062 10.623 1.00 95.56 188 ARG A O 1
ATOM 1523 N N . LEU A 1 189 ? 3.154 -1.574 10.407 1.00 96.69 189 LEU A N 1
ATOM 1524 C CA . LEU A 1 189 ? 2.044 -0.627 10.528 1.00 96.69 189 LEU A CA 1
ATOM 1525 C C . LEU A 1 189 ? 1.744 -0.293 11.995 1.00 96.69 189 LEU A C 1
ATOM 1527 O O . LEU A 1 189 ? 1.497 0.871 12.303 1.00 96.69 189 LEU A O 1
ATOM 1531 N N . ASP A 1 190 ? 1.866 -1.255 12.911 1.00 95.44 190 ASP A N 1
ATOM 1532 C CA . ASP A 1 190 ? 1.786 -1.025 14.358 1.00 95.44 190 ASP A CA 1
ATOM 1533 C C . ASP A 1 190 ? 2.836 -0.002 14.825 1.00 95.44 190 ASP A C 1
ATOM 1535 O O . ASP A 1 190 ? 2.508 0.981 15.497 1.00 95.44 190 ASP A O 1
ATOM 1539 N N . ASP A 1 191 ? 4.086 -0.163 14.380 1.00 95.38 191 ASP A N 1
ATOM 1540 C CA . ASP A 1 191 ? 5.181 0.772 14.653 1.00 95.38 191 ASP A CA 1
ATOM 1541 C C . ASP A 1 191 ? 4.915 2.178 14.094 1.00 95.38 191 ASP A C 1
ATOM 1543 O O . ASP A 1 191 ? 5.297 3.184 14.704 1.00 95.38 191 ASP A O 1
ATOM 1547 N N . TYR A 1 192 ? 4.256 2.276 12.940 1.00 94.50 192 TYR A N 1
ATOM 1548 C CA . TYR A 1 192 ? 3.856 3.555 12.350 1.00 94.50 192 TYR A CA 1
ATOM 1549 C C . TYR A 1 192 ? 2.717 4.233 13.129 1.00 94.50 192 TYR A C 1
ATOM 1551 O O . TYR A 1 192 ? 2.729 5.456 13.331 1.00 94.50 192 TYR A O 1
ATOM 1559 N N . VAL A 1 193 ? 1.728 3.462 13.582 1.00 93.06 193 VAL A N 1
ATOM 1560 C CA . VAL A 1 193 ? 0.575 4.010 14.300 1.00 93.06 193 VAL A CA 1
ATOM 1561 C C . VAL A 1 193 ? 0.962 4.433 15.715 1.00 93.06 193 VAL A C 1
ATOM 1563 O O . VAL A 1 193 ? 0.657 5.562 16.103 1.00 93.06 193 VAL A O 1
ATOM 1566 N N . PHE A 1 194 ? 1.665 3.577 16.460 1.00 92.81 194 PHE A N 1
ATOM 1567 C CA . PHE A 1 194 ? 1.876 3.754 17.902 1.00 92.81 194 PHE A CA 1
ATOM 1568 C C . PHE A 1 194 ? 3.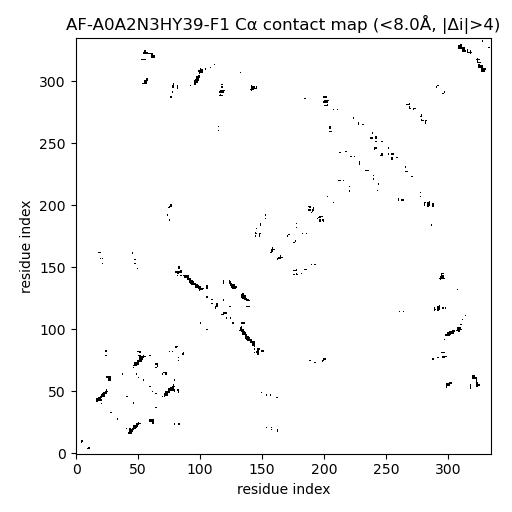277 4.208 18.308 1.00 92.81 194 PHE A C 1
ATOM 1570 O O . PHE A 1 194 ? 3.467 4.633 19.448 1.00 92.81 194 PHE A O 1
ATOM 1577 N N . LYS A 1 195 ? 4.268 4.107 17.419 1.00 91.19 195 LYS A N 1
ATOM 1578 C CA . LYS A 1 195 ? 5.651 4.510 17.704 1.00 91.19 195 LYS A CA 1
ATOM 1579 C C . LYS A 1 195 ? 6.063 5.647 16.765 1.00 91.19 195 LYS A C 1
ATOM 1581 O O . LYS A 1 195 ? 5.274 6.533 16.450 1.00 91.19 195 LYS A O 1
ATOM 1586 N N . LYS A 1 196 ? 7.336 5.664 16.363 1.00 88.75 196 LYS A N 1
ATOM 1587 C CA . LYS A 1 196 ? 7.923 6.657 15.451 1.00 88.75 196 LYS A CA 1
ATOM 1588 C C . LYS A 1 196 ? 8.220 6.068 14.067 1.00 88.75 196 LYS A C 1
ATOM 1590 O O . LYS A 1 196 ? 9.111 6.558 13.376 1.00 88.75 196 LYS A O 1
ATOM 1595 N N . GLY A 1 197 ? 7.520 4.997 13.679 1.00 89.44 197 GLY A N 1
ATOM 1596 C CA . GLY A 1 197 ? 7.639 4.432 12.337 1.00 89.44 197 GLY A CA 1
ATOM 1597 C C . GLY A 1 197 ? 7.231 5.449 11.267 1.00 89.44 197 GLY A C 1
ATOM 1598 O O . GLY A 1 197 ? 6.389 6.314 11.507 1.00 89.44 197 GLY A O 1
ATOM 1599 N N . LYS A 1 198 ? 7.830 5.362 10.075 1.00 91.62 198 LYS A N 1
ATOM 1600 C CA . LYS A 1 198 ? 7.415 6.155 8.902 1.00 91.62 198 LYS A CA 1
ATOM 1601 C C . LYS A 1 198 ? 6.161 5.524 8.267 1.00 91.62 198 LYS A C 1
ATOM 1603 O O . LYS A 1 198 ? 5.977 4.320 8.418 1.00 91.62 198 LYS A O 1
ATOM 1608 N N . PRO A 1 199 ? 5.298 6.258 7.552 1.00 90.56 199 PRO A N 1
ATOM 1609 C CA . PRO A 1 199 ? 4.204 5.637 6.795 1.00 90.56 199 PRO A CA 1
ATOM 1610 C C . PRO A 1 199 ? 4.752 4.651 5.754 1.00 90.56 199 PRO A C 1
ATOM 1612 O O . PRO A 1 199 ? 5.826 4.892 5.205 1.00 90.56 199 PRO A O 1
ATOM 1615 N N . LEU A 1 200 ? 4.034 3.555 5.501 1.00 92.81 200 LEU A N 1
ATOM 1616 C CA . LEU A 1 200 ? 4.324 2.650 4.386 1.00 92.81 200 LEU A CA 1
ATOM 1617 C C . LEU A 1 200 ? 3.843 3.330 3.097 1.00 92.81 200 LEU A C 1
ATOM 1619 O O . LEU A 1 200 ? 2.644 3.547 2.938 1.00 92.81 200 LEU A O 1
ATOM 1623 N N . LYS A 1 201 ? 4.772 3.728 2.220 1.00 88.81 201 LYS A N 1
ATOM 1624 C CA . LYS A 1 201 ? 4.468 4.507 1.009 1.00 88.81 201 LYS A CA 1
ATOM 1625 C C . LYS A 1 201 ? 4.978 3.829 -0.249 1.00 88.81 201 LYS A C 1
ATOM 1627 O O . LYS A 1 201 ? 6.054 3.239 -0.266 1.00 88.81 201 LYS A O 1
ATOM 1632 N N . TYR A 1 202 ? 4.201 3.959 -1.317 1.00 87.50 202 TYR A N 1
ATOM 1633 C CA . TYR A 1 202 ? 4.627 3.500 -2.626 1.00 87.50 202 TYR A CA 1
ATOM 1634 C C . TYR A 1 202 ? 5.601 4.504 -3.241 1.00 87.50 202 TYR A C 1
ATOM 1636 O O . TYR A 1 202 ? 5.356 5.708 -3.202 1.00 87.50 202 TYR A O 1
ATOM 1644 N N . HIS A 1 203 ? 6.681 3.987 -3.820 1.00 88.94 203 HIS A N 1
ATOM 1645 C CA . HIS A 1 203 ? 7.667 4.758 -4.568 1.00 88.94 203 HIS A CA 1
ATOM 1646 C C . HIS A 1 203 ? 7.768 4.187 -5.975 1.00 88.94 203 HIS A C 1
ATOM 1648 O O . HIS A 1 203 ? 8.024 2.990 -6.136 1.00 88.94 203 HIS A O 1
ATOM 1654 N N . THR A 1 204 ? 7.545 5.027 -6.979 1.00 86.81 204 THR A N 1
ATOM 1655 C CA . THR A 1 204 ? 7.613 4.657 -8.397 1.00 86.81 204 THR A CA 1
ATOM 1656 C C . THR A 1 204 ? 9.043 4.335 -8.812 1.00 86.81 204 THR A C 1
ATOM 1658 O O . THR A 1 204 ? 10.011 4.791 -8.197 1.00 86.81 204 THR A O 1
ATOM 1661 N N . VAL A 1 205 ? 9.200 3.572 -9.894 1.00 87.38 205 VAL A N 1
ATOM 1662 C CA . VAL A 1 205 ? 10.530 3.298 -10.452 1.00 87.38 205 VAL A CA 1
ATOM 1663 C C . VAL A 1 205 ? 11.223 4.594 -10.877 1.00 87.38 205 VAL A C 1
ATOM 1665 O O . VAL A 1 205 ? 12.414 4.759 -10.626 1.00 87.38 205 VAL A O 1
ATOM 1668 N N . GLN A 1 206 ? 10.478 5.551 -11.430 1.00 85.81 206 GLN A N 1
ATOM 1669 C CA . GLN A 1 206 ? 11.011 6.850 -11.843 1.00 85.81 206 GLN A CA 1
ATOM 1670 C C . GLN A 1 206 ? 11.550 7.674 -10.664 1.00 85.81 206 GLN A C 1
ATOM 1672 O O . GLN A 1 206 ? 12.651 8.220 -10.756 1.00 85.81 206 GLN A O 1
ATOM 1677 N N . GLU A 1 207 ? 10.824 7.732 -9.542 1.00 89.81 207 GLU A N 1
ATOM 1678 C CA . GLU A 1 207 ? 11.293 8.408 -8.322 1.00 89.81 207 GLU A CA 1
ATOM 1679 C C . GLU A 1 207 ? 12.583 7.775 -7.795 1.00 89.81 207 GLU A C 1
ATOM 1681 O O . GLU A 1 207 ? 13.536 8.484 -7.466 1.00 89.81 207 GLU A O 1
ATOM 1686 N N . LEU A 1 208 ? 12.638 6.439 -7.763 1.00 92.25 208 LEU A N 1
ATOM 1687 C CA . LEU A 1 208 ? 13.811 5.700 -7.300 1.00 92.25 208 LEU A CA 1
ATOM 1688 C C . LEU A 1 208 ? 15.007 5.896 -8.240 1.00 92.25 208 LEU A C 1
ATOM 1690 O O . LEU A 1 208 ? 16.116 6.130 -7.767 1.00 92.25 208 LEU A O 1
ATOM 1694 N N . ILE A 1 209 ? 14.796 5.880 -9.561 1.00 90.00 209 ILE A N 1
ATOM 1695 C CA . ILE A 1 209 ? 15.836 6.198 -10.550 1.00 90.00 209 ILE A CA 1
ATOM 1696 C C . ILE A 1 209 ? 16.356 7.623 -10.342 1.00 90.00 209 ILE A C 1
ATOM 1698 O O . ILE A 1 209 ? 17.567 7.834 -10.370 1.00 90.00 209 ILE A O 1
ATOM 1702 N N . GLY A 1 210 ? 15.471 8.602 -10.136 1.00 90.75 210 GLY A N 1
ATOM 1703 C CA . GLY A 1 210 ? 15.861 9.989 -9.874 1.00 90.75 210 GLY A CA 1
ATOM 1704 C C . GLY A 1 210 ? 16.716 10.120 -8.612 1.00 90.75 210 GLY A C 1
ATOM 1705 O O . GLY A 1 210 ? 17.757 10.779 -8.625 1.00 90.75 210 GLY A O 1
ATOM 1706 N N . GLU A 1 211 ? 16.328 9.432 -7.540 1.00 93.50 211 GLU A N 1
ATOM 1707 C CA . GLU A 1 211 ? 17.094 9.398 -6.297 1.00 93.50 211 GLU A CA 1
ATOM 1708 C C . GLU A 1 211 ? 18.463 8.729 -6.480 1.00 93.50 211 GLU A C 1
ATOM 1710 O O . GLU A 1 211 ? 19.467 9.299 -6.048 1.00 93.50 211 GLU A O 1
ATOM 1715 N N . ILE A 1 212 ? 18.527 7.592 -7.183 1.00 91.94 212 ILE A N 1
ATOM 1716 C CA . ILE A 1 212 ? 19.783 6.904 -7.521 1.00 91.94 212 ILE A CA 1
ATOM 1717 C C . ILE A 1 212 ? 20.695 7.833 -8.336 1.00 91.94 212 ILE A C 1
ATOM 1719 O O . ILE A 1 212 ? 21.844 8.052 -7.965 1.00 91.94 212 ILE A O 1
ATOM 1723 N N . LYS A 1 213 ? 20.178 8.470 -9.391 1.00 91.19 213 LYS A N 1
ATOM 1724 C CA . LYS A 1 213 ? 20.946 9.428 -10.206 1.00 91.19 213 LYS A CA 1
ATOM 1725 C C . LYS A 1 213 ? 21.513 10.588 -9.386 1.00 91.19 213 LYS A C 1
ATOM 1727 O O . LYS A 1 213 ? 22.592 11.076 -9.690 1.00 91.19 213 LYS A O 1
ATOM 1732 N N . SER A 1 214 ? 20.787 11.053 -8.369 1.00 91.88 214 SER A N 1
ATOM 1733 C CA . SER A 1 214 ? 21.229 12.186 -7.547 1.00 91.88 214 SER A CA 1
ATOM 1734 C C . SER A 1 214 ? 22.245 11.822 -6.459 1.00 91.88 214 SER A C 1
ATOM 1736 O O . SER A 1 214 ? 22.988 12.693 -6.012 1.00 91.88 214 SER A O 1
ATOM 1738 N N . LYS A 1 215 ? 22.259 10.564 -5.999 1.00 91.56 215 LYS A N 1
ATOM 1739 C CA . LYS A 1 215 ? 23.061 10.122 -4.846 1.00 91.56 215 LYS A CA 1
ATOM 1740 C C . LYS A 1 215 ? 24.329 9.361 -5.223 1.00 91.56 215 LYS A C 1
ATOM 1742 O O . LYS A 1 215 ? 25.220 9.268 -4.384 1.00 91.56 215 LYS A O 1
ATOM 1747 N N . PHE A 1 216 ? 24.397 8.813 -6.432 1.00 92.94 216 PHE A N 1
ATOM 1748 C CA . PHE A 1 216 ? 25.462 7.911 -6.861 1.00 92.94 216 PHE A CA 1
ATOM 1749 C C . PHE A 1 216 ? 26.225 8.482 -8.054 1.00 92.94 216 PHE A C 1
ATOM 1751 O O . PHE A 1 216 ? 25.664 9.154 -8.918 1.00 92.94 216 PHE A O 1
ATOM 1758 N N . THR A 1 217 ? 27.517 8.185 -8.110 1.00 93.81 217 THR A N 1
ATOM 1759 C CA . THR A 1 217 ? 28.368 8.454 -9.269 1.00 93.81 217 THR A CA 1
ATOM 1760 C C . THR A 1 217 ? 28.063 7.485 -10.413 1.00 93.81 217 THR A C 1
ATOM 1762 O O . THR A 1 217 ? 27.586 6.372 -10.195 1.00 93.81 217 THR A O 1
ATOM 1765 N N . ASP A 1 218 ? 28.424 7.861 -11.641 1.00 92.00 218 ASP A N 1
ATOM 1766 C CA . ASP A 1 218 ? 28.282 7.003 -12.826 1.00 92.00 218 ASP A CA 1
ATOM 1767 C C . ASP A 1 218 ? 28.913 5.608 -12.652 1.00 92.00 218 ASP A C 1
ATOM 1769 O O . ASP A 1 218 ? 28.366 4.623 -13.142 1.00 92.00 218 ASP A O 1
ATOM 1773 N N . ASN A 1 219 ? 30.049 5.507 -11.953 1.00 93.69 219 ASN A N 1
ATOM 1774 C CA . ASN A 1 219 ? 30.733 4.229 -11.719 1.00 93.69 219 ASN A CA 1
ATOM 1775 C C . ASN A 1 219 ? 29.984 3.346 -10.708 1.00 93.69 219 ASN A C 1
ATOM 1777 O O . ASN A 1 219 ? 29.940 2.121 -10.852 1.00 93.69 219 ASN A O 1
ATOM 1781 N N . GLU A 1 220 ? 29.395 3.954 -9.677 1.00 93.69 220 GLU A N 1
ATOM 1782 C CA . GLU A 1 220 ? 28.565 3.234 -8.707 1.00 93.69 220 GLU A CA 1
ATOM 1783 C C . GLU A 1 220 ? 27.267 2.754 -9.360 1.00 93.69 220 GLU A C 1
ATOM 1785 O O . GLU A 1 220 ? 26.880 1.602 -9.173 1.00 93.69 220 GLU A O 1
ATOM 1790 N N . ILE A 1 221 ? 26.641 3.600 -10.182 1.00 92.81 221 ILE A N 1
ATOM 1791 C CA . ILE A 1 221 ? 25.466 3.244 -10.984 1.00 92.81 221 ILE A CA 1
ATOM 1792 C C . ILE A 1 221 ? 25.785 2.071 -11.913 1.00 92.81 221 ILE A C 1
ATOM 1794 O O . ILE A 1 221 ? 25.031 1.102 -11.932 1.00 92.81 221 ILE A O 1
ATOM 1798 N N . ASP A 1 222 ? 26.905 2.112 -12.638 1.00 94.25 222 ASP A N 1
ATOM 1799 C CA . ASP A 1 222 ? 27.321 1.000 -13.498 1.00 94.25 222 ASP A CA 1
ATOM 1800 C C . ASP A 1 222 ? 27.490 -0.293 -12.703 1.00 94.25 222 ASP A C 1
ATOM 1802 O O . ASP A 1 222 ? 27.005 -1.335 -13.129 1.00 94.25 222 ASP A O 1
ATOM 1806 N N . THR A 1 223 ? 28.105 -0.218 -11.521 1.00 94.69 223 THR A N 1
ATOM 1807 C CA . THR A 1 223 ? 28.282 -1.378 -10.637 1.00 94.69 223 THR A CA 1
ATOM 1808 C C . THR A 1 223 ? 26.936 -1.957 -10.192 1.00 94.69 223 THR A C 1
ATOM 1810 O O . THR A 1 223 ? 26.774 -3.176 -10.119 1.00 94.69 223 THR A O 1
ATOM 1813 N N . ILE A 1 224 ? 25.960 -1.097 -9.887 1.00 93.69 224 ILE A N 1
ATOM 1814 C CA . ILE A 1 224 ? 24.596 -1.504 -9.527 1.00 93.69 224 ILE A CA 1
ATOM 1815 C C . ILE A 1 224 ? 23.913 -2.177 -10.726 1.00 93.69 224 ILE A C 1
ATOM 1817 O O . ILE A 1 224 ? 23.378 -3.277 -10.584 1.00 93.69 224 ILE A O 1
ATOM 1821 N N . LEU A 1 225 ? 23.973 -1.565 -11.911 1.00 94.62 225 LEU A N 1
ATOM 1822 C CA . LEU A 1 225 ? 23.388 -2.122 -13.132 1.00 94.62 225 LEU A CA 1
ATOM 1823 C C . LEU A 1 225 ? 24.041 -3.454 -13.517 1.00 94.62 225 LEU A C 1
ATOM 1825 O O . LEU A 1 225 ? 23.335 -4.397 -13.861 1.00 94.62 225 LEU A O 1
ATOM 1829 N N . ASP A 1 226 ? 25.359 -3.585 -13.381 1.00 95.38 226 ASP A N 1
ATOM 1830 C CA . ASP A 1 226 ? 26.083 -4.827 -13.670 1.00 95.38 226 ASP A CA 1
ATOM 1831 C C . ASP A 1 226 ? 25.654 -5.968 -12.744 1.00 95.38 226 ASP A C 1
ATOM 1833 O O . ASP A 1 226 ? 25.476 -7.101 -13.196 1.00 95.38 226 ASP A O 1
ATOM 1837 N N . LYS A 1 227 ? 25.401 -5.681 -11.459 1.00 95.06 227 LYS A N 1
ATOM 1838 C CA . LYS A 1 227 ? 24.805 -6.663 -10.539 1.00 95.06 227 LYS A CA 1
ATOM 1839 C C . LYS A 1 227 ? 23.406 -7.079 -10.991 1.00 95.06 227 LYS A C 1
ATOM 1841 O O . LYS A 1 227 ? 23.100 -8.269 -10.974 1.00 95.06 227 LYS A O 1
ATOM 1846 N N . MET A 1 228 ? 22.567 -6.133 -11.416 1.00 95.06 228 MET A N 1
ATOM 1847 C CA . MET A 1 228 ? 21.212 -6.421 -11.908 1.00 95.06 228 MET A CA 1
ATOM 1848 C C . MET A 1 228 ? 21.229 -7.265 -13.188 1.00 95.06 228 MET A C 1
ATOM 1850 O O . MET A 1 228 ? 20.507 -8.258 -13.281 1.00 95.06 228 MET A O 1
ATOM 1854 N N . HIS A 1 229 ? 22.085 -6.923 -14.151 1.00 95.31 229 HIS A N 1
ATOM 1855 C CA . HIS A 1 229 ? 22.281 -7.692 -15.381 1.00 95.31 229 HIS A CA 1
ATOM 1856 C C . HIS A 1 229 ? 22.810 -9.100 -15.085 1.00 95.31 229 HIS A C 1
ATOM 1858 O O . HIS A 1 229 ? 22.288 -10.079 -15.611 1.00 95.31 229 HIS A O 1
ATOM 1864 N N . SER A 1 230 ? 23.773 -9.223 -14.168 1.00 95.25 230 SER A N 1
ATOM 1865 C CA . SER A 1 230 ? 24.311 -10.516 -13.732 1.00 95.25 230 SER A CA 1
ATOM 1866 C C . SER A 1 230 ? 23.246 -11.407 -13.079 1.00 95.25 230 SER A C 1
ATOM 1868 O O . SER A 1 230 ? 23.139 -12.583 -13.420 1.00 95.25 230 SER A O 1
ATOM 1870 N N . ARG A 1 231 ? 22.403 -10.853 -12.192 1.00 94.94 231 ARG A N 1
ATOM 1871 C CA . ARG A 1 231 ? 21.303 -11.605 -11.556 1.00 94.94 231 ARG A CA 1
ATOM 1872 C C . ARG A 1 231 ? 20.204 -12.015 -12.538 1.00 94.94 231 ARG A C 1
ATOM 1874 O O . ARG A 1 231 ? 19.650 -13.099 -12.394 1.00 94.94 231 ARG A O 1
ATOM 1881 N N . SER A 1 232 ? 19.860 -11.144 -13.484 1.00 93.88 232 SER A N 1
ATOM 1882 C CA . SER A 1 232 ? 18.743 -11.354 -14.417 1.00 93.88 232 SER A CA 1
ATOM 1883 C C . SER A 1 232 ? 19.114 -12.171 -15.653 1.00 93.88 232 SER A C 1
ATOM 1885 O O . SER A 1 232 ? 18.239 -12.743 -16.297 1.00 93.88 232 SER A O 1
ATOM 1887 N N . GLY A 1 233 ? 20.400 -12.204 -16.016 1.00 93.88 233 GLY A N 1
ATOM 1888 C CA . GLY A 1 233 ? 20.875 -12.761 -17.283 1.00 93.88 233 GLY A CA 1
ATOM 1889 C C . GLY A 1 233 ? 20.535 -11.899 -18.507 1.00 93.88 233 GLY A C 1
ATOM 1890 O O . GLY A 1 233 ? 20.830 -12.300 -19.632 1.00 93.88 233 GLY A O 1
ATOM 1891 N N . ILE A 1 234 ? 19.929 -10.724 -18.314 1.00 91.88 234 ILE A N 1
ATOM 1892 C CA . ILE A 1 234 ? 19.598 -9.780 -19.385 1.00 91.88 234 ILE A CA 1
ATOM 1893 C C . ILE A 1 234 ? 20.842 -8.920 -19.648 1.00 91.88 234 ILE A C 1
ATOM 1895 O O . ILE A 1 234 ? 21.342 -8.323 -18.698 1.00 91.88 234 ILE A O 1
ATOM 1899 N N . PRO A 1 235 ? 21.364 -8.815 -20.883 1.00 92.38 235 PRO A N 1
ATOM 1900 C CA . PRO A 1 235 ? 22.513 -7.959 -21.178 1.00 92.38 235 PRO A CA 1
ATOM 1901 C C . PRO A 1 235 ? 22.145 -6.466 -21.170 1.00 92.38 235 PRO A C 1
ATOM 1903 O O . PRO A 1 235 ? 20.998 -6.094 -21.434 1.00 92.38 235 PRO A O 1
ATOM 1906 N N . ASP A 1 236 ? 23.132 -5.600 -20.920 1.00 90.94 236 ASP A N 1
ATOM 1907 C CA . ASP A 1 236 ? 22.941 -4.152 -21.047 1.00 90.94 236 ASP A CA 1
ATOM 1908 C C . ASP A 1 236 ? 22.600 -3.789 -22.498 1.00 90.94 236 ASP A C 1
ATOM 1910 O O . ASP A 1 236 ? 23.379 -4.020 -23.422 1.00 90.94 236 ASP A O 1
ATOM 1914 N N . SER A 1 237 ? 21.411 -3.220 -22.687 1.00 89.19 237 SER A N 1
ATOM 1915 C CA . SER A 1 237 ? 20.877 -2.814 -23.991 1.00 89.19 237 SER A CA 1
ATOM 1916 C C . SER A 1 237 ? 21.077 -1.313 -24.249 1.00 89.19 237 SER A C 1
ATOM 1918 O O . SER A 1 237 ? 20.329 -0.702 -25.009 1.00 89.19 237 SER A O 1
ATOM 1920 N N . GLY A 1 238 ? 22.083 -0.706 -23.605 1.00 90.75 238 GLY A N 1
ATOM 1921 C CA . GLY A 1 238 ? 22.386 0.728 -23.656 1.00 90.75 238 GLY A CA 1
ATOM 1922 C C . GLY A 1 238 ? 21.711 1.534 -22.541 1.00 90.75 238 GLY A C 1
ATOM 1923 O O . GLY A 1 238 ? 21.543 2.749 -22.661 1.00 90.75 238 GLY A O 1
ATOM 1924 N N . TYR A 1 239 ? 21.334 0.885 -21.439 1.00 92.31 239 TYR A N 1
ATOM 1925 C CA . TYR A 1 239 ? 20.768 1.537 -20.258 1.00 92.31 239 TYR A CA 1
ATOM 1926 C C . TYR A 1 239 ? 21.793 2.424 -19.557 1.00 92.31 239 TYR A C 1
ATOM 1928 O O . TYR A 1 239 ? 21.459 3.522 -19.103 1.00 92.31 239 TYR A O 1
ATOM 1936 N N . LYS A 1 240 ? 23.063 2.011 -19.571 1.00 93.06 240 LYS A N 1
ATOM 1937 C CA . LYS A 1 240 ? 24.194 2.822 -19.107 1.00 93.06 240 LYS A CA 1
ATOM 1938 C C . LYS A 1 240 ? 24.383 4.119 -19.900 1.00 93.06 240 LYS A C 1
ATOM 1940 O O . LYS A 1 240 ? 24.821 5.125 -19.343 1.00 93.06 240 LYS A O 1
ATOM 1945 N N . ASP A 1 241 ? 24.057 4.129 -21.188 1.00 91.50 241 ASP A N 1
ATOM 1946 C CA . ASP A 1 241 ? 24.113 5.343 -22.010 1.00 91.50 241 ASP A CA 1
ATOM 1947 C C . ASP A 1 241 ? 22.855 6.194 -21.845 1.00 91.50 241 ASP A C 1
ATOM 1949 O O . ASP A 1 241 ? 22.936 7.425 -21.783 1.00 91.50 241 ASP A O 1
ATOM 1953 N N . TYR A 1 242 ? 21.694 5.548 -21.712 1.00 91.38 242 TYR A N 1
ATOM 1954 C CA . TYR A 1 242 ? 20.429 6.219 -21.425 1.00 91.38 242 TYR A CA 1
ATOM 1955 C C . TYR A 1 242 ? 20.498 7.006 -20.117 1.00 91.38 242 TYR A C 1
ATOM 1957 O O . TYR A 1 242 ? 20.157 8.190 -20.091 1.00 91.38 242 TYR A O 1
ATOM 1965 N N . ILE A 1 243 ? 21.003 6.387 -19.044 1.00 88.12 243 ILE A N 1
ATOM 1966 C CA . ILE A 1 243 ? 21.051 7.022 -17.726 1.00 88.12 243 ILE A CA 1
ATOM 1967 C C . ILE A 1 243 ? 21.939 8.277 -17.715 1.00 88.12 243 ILE A C 1
ATOM 1969 O O . ILE A 1 243 ? 21.634 9.229 -16.997 1.00 88.12 243 ILE A O 1
ATOM 1973 N N . ARG A 1 244 ? 22.962 8.306 -18.580 1.00 87.94 244 ARG A N 1
ATOM 1974 C CA . ARG A 1 244 ? 23.898 9.423 -18.795 1.00 87.94 244 ARG A CA 1
ATOM 1975 C C . ARG A 1 244 ? 23.422 10.453 -19.823 1.00 87.94 244 ARG A C 1
ATOM 1977 O O . ARG A 1 244 ? 24.154 11.392 -20.127 1.00 87.94 244 ARG A O 1
ATOM 1984 N N . GLY A 1 245 ? 22.241 10.267 -20.415 1.00 88.38 245 GLY A N 1
ATOM 1985 C CA . GLY A 1 245 ? 21.712 11.155 -21.453 1.00 88.38 245 GLY A CA 1
ATOM 1986 C C . GLY A 1 245 ? 22.487 11.109 -22.775 1.00 88.38 245 GLY A C 1
ATOM 1987 O O . GLY A 1 245 ? 22.436 12.066 -23.545 1.00 88.38 245 GLY A O 1
ATOM 1988 N N . LYS A 1 246 ? 23.211 10.016 -23.049 1.00 91.88 246 LYS A N 1
ATOM 1989 C CA . LYS A 1 246 ? 24.004 9.827 -24.279 1.00 91.88 246 LYS A CA 1
ATOM 1990 C C . LYS A 1 246 ? 23.204 9.214 -25.432 1.00 91.88 246 LYS A C 1
ATOM 1992 O O . LYS A 1 246 ? 23.712 9.096 -26.544 1.00 91.88 246 LYS A O 1
ATOM 1997 N N . VAL A 1 247 ? 21.950 8.844 -25.186 1.00 92.12 247 VAL A N 1
ATOM 1998 C CA . VAL A 1 247 ? 21.041 8.300 -26.202 1.00 92.12 247 VAL A CA 1
ATOM 1999 C C . VAL A 1 247 ? 20.496 9.428 -27.093 1.00 92.12 247 VAL A C 1
ATOM 2001 O O . VAL A 1 247 ? 20.135 10.492 -26.582 1.00 92.12 247 VAL A O 1
ATOM 2004 N N . PRO A 1 248 ? 20.384 9.231 -28.424 1.00 92.81 248 PRO A N 1
ATOM 2005 C CA . PRO A 1 248 ? 19.799 10.234 -29.310 1.00 92.81 248 PRO A CA 1
ATOM 2006 C C . PRO A 1 248 ? 18.364 10.595 -28.905 1.00 92.81 248 PRO A C 1
ATOM 2008 O O . PRO A 1 248 ? 17.567 9.713 -28.590 1.00 92.81 248 PRO A O 1
ATOM 2011 N N . LYS A 1 249 ? 17.997 11.882 -28.997 1.00 91.44 249 LYS A N 1
ATOM 2012 C CA . LYS A 1 249 ? 16.689 12.407 -28.542 1.00 91.44 249 LYS A CA 1
ATOM 2013 C C . LYS A 1 249 ? 15.477 11.605 -29.035 1.00 91.44 249 LYS A C 1
ATOM 2015 O O . LYS A 1 249 ? 14.543 11.391 -28.276 1.00 91.44 249 LYS A O 1
ATOM 2020 N N . GLN A 1 250 ? 15.508 11.134 -30.281 1.00 92.25 250 GLN A N 1
ATOM 2021 C CA . GLN A 1 250 ? 14.428 10.345 -30.891 1.00 92.25 250 GLN A CA 1
ATOM 2022 C C . GLN A 1 250 ? 14.218 8.954 -30.265 1.00 92.25 250 GLN A C 1
ATOM 2024 O O . GLN A 1 250 ? 13.150 8.374 -30.427 1.00 92.25 250 GLN A O 1
ATOM 2029 N N . TRP A 1 251 ? 15.215 8.426 -29.550 1.00 89.44 251 TRP A N 1
ATOM 2030 C CA . TRP A 1 251 ? 15.175 7.109 -28.911 1.00 89.44 251 TRP A CA 1
ATOM 2031 C C . TRP A 1 251 ? 14.930 7.174 -27.403 1.00 89.44 251 TRP A C 1
ATOM 2033 O O . TRP A 1 251 ? 14.611 6.149 -26.809 1.00 89.44 251 TRP A O 1
ATOM 2043 N N . VAL A 1 252 ? 15.027 8.357 -26.784 1.00 87.25 252 VAL A N 1
ATOM 2044 C CA . VAL A 1 252 ? 14.903 8.543 -25.325 1.00 87.25 252 VAL A CA 1
ATOM 2045 C C . VAL A 1 252 ? 13.656 7.862 -24.765 1.00 87.25 252 VAL A C 1
ATOM 2047 O O . VAL A 1 252 ? 13.767 7.138 -23.785 1.00 87.25 252 VAL A O 1
ATOM 2050 N N . PHE A 1 253 ? 12.506 8.020 -25.425 1.00 82.44 253 PHE A N 1
ATOM 2051 C CA . PHE A 1 253 ? 11.253 7.396 -24.996 1.00 82.44 253 PHE A CA 1
ATOM 2052 C C . PHE A 1 253 ? 11.327 5.860 -24.985 1.00 82.44 253 PHE A C 1
ATOM 2054 O O . PHE A 1 253 ? 10.888 5.227 -24.035 1.00 82.44 253 PHE A O 1
ATOM 2061 N N . VAL A 1 254 ? 11.913 5.244 -26.015 1.00 85.12 254 VAL A N 1
ATOM 2062 C CA . VAL A 1 254 ? 12.019 3.776 -26.110 1.00 85.12 254 VAL A CA 1
ATOM 2063 C C . VAL A 1 254 ? 12.950 3.226 -25.028 1.00 85.12 254 VAL A C 1
ATOM 2065 O O . VAL A 1 254 ? 12.623 2.238 -24.374 1.00 85.12 254 VAL A O 1
ATOM 2068 N N . TYR A 1 255 ? 14.086 3.892 -24.807 1.00 89.50 255 TYR A N 1
ATOM 2069 C CA . TYR A 1 255 ? 15.024 3.514 -23.751 1.00 89.50 255 TYR A CA 1
ATOM 2070 C C . TYR A 1 255 ? 14.436 3.715 -22.356 1.00 89.50 255 TYR A C 1
ATOM 2072 O O . TYR A 1 255 ? 14.657 2.877 -21.493 1.00 89.50 255 TYR A O 1
ATOM 2080 N N . GLU A 1 256 ? 13.670 4.784 -22.141 1.00 86.75 256 GLU A N 1
ATOM 2081 C CA . GLU A 1 256 ? 12.972 5.031 -20.880 1.00 86.75 256 GLU A CA 1
ATOM 2082 C C . GLU A 1 256 ? 12.002 3.899 -20.541 1.00 86.75 256 GLU A C 1
ATOM 2084 O O . GLU A 1 256 ? 12.046 3.376 -19.432 1.00 86.75 256 GLU A O 1
ATOM 2089 N N . GLN A 1 257 ? 11.176 3.473 -21.500 1.00 83.75 257 GLN A N 1
ATOM 2090 C CA . GLN A 1 257 ? 10.228 2.375 -21.294 1.00 83.75 257 GLN A CA 1
ATOM 2091 C C . GLN A 1 257 ? 10.949 1.060 -20.963 1.00 83.75 257 GLN A C 1
ATOM 2093 O O . GLN A 1 257 ? 10.641 0.418 -19.958 1.00 83.75 257 GLN A O 1
ATOM 2098 N N . GLY A 1 258 ? 11.962 0.690 -21.756 1.00 88.88 258 GLY A N 1
ATOM 2099 C CA . GLY A 1 258 ? 12.751 -0.521 -21.506 1.00 88.88 258 GLY A CA 1
ATOM 2100 C C . GLY A 1 258 ? 13.500 -0.480 -20.171 1.00 88.88 258 GLY A C 1
ATOM 2101 O O . GLY A 1 258 ? 13.510 -1.463 -19.429 1.00 88.88 258 GLY A O 1
ATOM 2102 N N . PHE A 1 259 ? 14.079 0.671 -19.824 1.00 91.06 259 PHE A N 1
ATOM 2103 C CA . PHE A 1 259 ? 14.809 0.848 -18.575 1.00 91.06 259 PHE A CA 1
ATOM 2104 C C . PHE A 1 259 ? 13.888 0.816 -17.354 1.00 91.06 259 PHE A C 1
ATOM 2106 O O . PHE A 1 259 ? 14.223 0.167 -16.366 1.00 91.06 259 PHE A O 1
ATOM 2113 N N . ASN A 1 260 ? 12.714 1.451 -17.418 1.00 88.38 260 ASN A N 1
ATOM 2114 C CA . ASN A 1 260 ? 11.734 1.398 -16.333 1.00 88.38 260 ASN A CA 1
ATOM 2115 C C . ASN A 1 260 ? 11.252 -0.037 -16.098 1.00 88.38 260 ASN A C 1
ATOM 2117 O O . ASN A 1 260 ? 11.218 -0.471 -14.948 1.00 88.38 260 ASN A O 1
ATOM 2121 N N . GLN A 1 261 ? 10.973 -0.800 -17.160 1.00 88.00 261 GLN A N 1
ATOM 2122 C CA . GLN A 1 261 ? 10.619 -2.216 -17.039 1.00 88.00 261 GLN A CA 1
ATOM 2123 C C . GLN A 1 261 ? 11.754 -3.024 -16.396 1.00 88.00 261 GLN A C 1
ATOM 2125 O O . GLN A 1 261 ? 11.531 -3.745 -15.423 1.00 88.00 261 GLN A O 1
ATOM 2130 N N . PHE A 1 262 ? 12.987 -2.854 -16.886 1.00 92.69 262 PHE A N 1
ATOM 2131 C CA . PHE A 1 262 ? 14.159 -3.531 -16.335 1.00 92.69 262 PHE A CA 1
ATOM 2132 C C . PHE A 1 262 ? 14.342 -3.220 -14.846 1.00 92.69 262 PHE A C 1
ATOM 2134 O O . PHE A 1 262 ? 14.519 -4.130 -14.039 1.00 92.69 262 PHE A O 1
ATOM 2141 N N . MET A 1 263 ? 14.242 -1.949 -14.458 1.00 91.88 263 MET A N 1
ATOM 2142 C CA . MET A 1 263 ? 14.348 -1.528 -13.064 1.00 91.88 263 MET A CA 1
ATOM 2143 C C . MET A 1 263 ? 13.180 -2.056 -12.220 1.00 91.88 263 MET A C 1
ATOM 2145 O O . MET A 1 263 ? 13.397 -2.504 -11.098 1.00 91.88 263 MET A O 1
ATOM 2149 N N . ASN A 1 264 ? 11.952 -2.070 -12.745 1.00 88.44 264 ASN A N 1
ATOM 2150 C CA . ASN A 1 264 ? 10.779 -2.590 -12.039 1.00 88.44 264 ASN A CA 1
ATOM 2151 C C . ASN A 1 264 ? 10.933 -4.064 -11.629 1.00 88.44 264 ASN A C 1
ATOM 2153 O O . ASN A 1 264 ? 10.446 -4.467 -10.570 1.00 88.44 264 ASN A O 1
ATOM 2157 N N . GLU A 1 265 ? 11.598 -4.854 -12.471 1.00 89.50 265 GLU A N 1
ATOM 2158 C CA . GLU A 1 265 ? 11.809 -6.289 -12.272 1.00 89.50 265 GLU A CA 1
ATOM 2159 C C . GLU A 1 265 ? 13.084 -6.604 -11.478 1.00 89.50 265 GLU A C 1
ATOM 2161 O O . GLU A 1 265 ? 13.110 -7.573 -10.721 1.00 89.50 265 GLU A O 1
ATOM 2166 N N . ASN A 1 266 ? 14.136 -5.791 -11.624 1.00 93.06 266 ASN A N 1
ATOM 2167 C CA . ASN A 1 266 ? 15.485 -6.159 -11.174 1.00 93.06 266 ASN A CA 1
ATO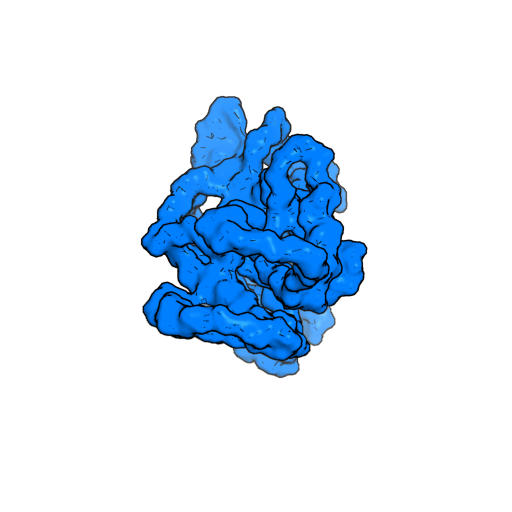M 2168 C C . ASN A 1 266 ? 16.024 -5.328 -10.003 1.00 93.06 266 ASN A C 1
ATOM 2170 O O . ASN A 1 266 ? 17.102 -5.639 -9.479 1.00 93.06 266 ASN A O 1
ATOM 2174 N N . LEU A 1 267 ? 15.282 -4.310 -9.555 1.00 92.12 267 LEU A N 1
ATOM 2175 C CA . LEU A 1 267 ? 15.637 -3.520 -8.380 1.00 92.12 267 LEU A CA 1
ATOM 2176 C C . LEU A 1 267 ? 15.565 -4.369 -7.102 1.00 92.12 267 LEU A C 1
ATOM 2178 O O . LEU A 1 267 ? 14.515 -4.913 -6.745 1.00 92.12 267 LEU A O 1
ATOM 2182 N N . HIS A 1 268 ? 16.688 -4.465 -6.388 1.00 92.81 268 HIS A N 1
ATOM 2183 C CA . HIS A 1 268 ? 16.815 -5.284 -5.187 1.00 92.81 268 HIS A CA 1
ATOM 2184 C C . HIS A 1 268 ? 17.334 -4.459 -4.008 1.00 92.81 268 HIS A C 1
ATOM 2186 O O . HIS A 1 268 ? 18.309 -3.727 -4.137 1.00 92.81 268 HIS A O 1
ATOM 2192 N N . GLU A 1 269 ? 16.692 -4.583 -2.850 1.00 93.50 269 GLU A N 1
ATOM 2193 C CA . GLU A 1 269 ? 16.997 -3.839 -1.626 1.00 93.50 269 GLU A CA 1
ATOM 2194 C C . GLU A 1 269 ? 18.435 -4.075 -1.154 1.00 93.50 269 GLU A C 1
ATOM 2196 O O . GLU A 1 269 ? 19.090 -3.130 -0.713 1.00 93.50 269 GLU A O 1
ATOM 2201 N N . ASP A 1 270 ? 18.954 -5.296 -1.320 1.00 93.31 270 ASP A N 1
ATOM 2202 C CA . ASP A 1 270 ? 20.324 -5.663 -0.937 1.00 93.31 270 ASP A CA 1
ATOM 2203 C C . ASP A 1 270 ? 21.407 -4.820 -1.622 1.00 93.31 270 ASP A C 1
ATOM 2205 O O . ASP A 1 270 ? 22.472 -4.592 -1.045 1.00 93.31 270 ASP A O 1
ATOM 2209 N N . ASP A 1 271 ? 21.130 -4.289 -2.817 1.00 92.06 271 ASP A N 1
ATOM 2210 C CA . ASP A 1 271 ? 22.066 -3.404 -3.519 1.00 92.06 271 ASP A CA 1
ATOM 2211 C C . ASP A 1 271 ? 22.244 -2.059 -2.796 1.00 92.06 271 ASP A C 1
ATOM 2213 O O . ASP A 1 271 ? 23.220 -1.349 -3.034 1.00 92.06 271 ASP A O 1
ATOM 2217 N N . PHE A 1 272 ? 21.329 -1.727 -1.881 1.00 94.56 272 PHE A N 1
ATOM 2218 C CA . PHE A 1 272 ? 21.234 -0.430 -1.221 1.00 94.56 272 PHE A CA 1
ATOM 2219 C C . PHE A 1 272 ? 21.331 -0.509 0.306 1.00 94.56 272 PHE A C 1
ATOM 2221 O O . PHE A 1 272 ? 21.049 0.486 0.959 1.00 94.56 272 PHE A O 1
ATOM 2228 N N . ILE A 1 273 ? 21.770 -1.630 0.899 1.00 93.31 273 ILE A N 1
ATOM 2229 C CA . ILE A 1 273 ? 21.876 -1.811 2.371 1.00 93.31 273 ILE A CA 1
ATOM 2230 C C . ILE A 1 273 ? 22.626 -0.659 3.064 1.00 93.31 273 ILE A C 1
ATOM 2232 O O . ILE A 1 273 ? 22.270 -0.251 4.167 1.00 93.31 273 ILE A O 1
ATOM 2236 N N . GLN A 1 274 ? 23.645 -0.099 2.408 1.00 92.31 274 GLN A N 1
ATOM 2237 C CA . GLN A 1 274 ? 24.446 1.014 2.941 1.00 92.31 274 GLN A CA 1
ATOM 2238 C C . GLN A 1 274 ? 23.728 2.377 2.883 1.00 92.31 274 GLN A C 1
ATOM 2240 O O . GLN A 1 274 ? 24.241 3.367 3.401 1.00 92.31 274 GLN A O 1
ATOM 2245 N N . TYR A 1 275 ? 22.533 2.434 2.289 1.00 93.75 275 TYR A N 1
ATOM 2246 C CA . TYR A 1 275 ? 21.717 3.630 2.088 1.00 93.75 275 TYR A CA 1
ATOM 2247 C C . TYR A 1 275 ? 20.335 3.417 2.723 1.00 93.75 275 TYR A C 1
ATOM 2249 O O . TYR A 1 275 ? 19.367 3.146 2.009 1.00 93.75 275 TYR A O 1
ATOM 2257 N N . PRO A 1 276 ? 20.204 3.556 4.059 1.00 93.19 276 PRO A N 1
ATOM 2258 C CA . PRO A 1 276 ? 19.026 3.104 4.802 1.00 93.19 276 PRO A CA 1
ATOM 2259 C C . PRO A 1 276 ? 17.696 3.670 4.298 1.00 93.19 276 PRO A C 1
ATOM 2261 O O . PRO A 1 276 ? 16.690 2.968 4.282 1.00 93.19 276 PRO A O 1
ATOM 2264 N N . GLU A 1 277 ? 17.677 4.933 3.861 1.00 93.06 277 GLU A N 1
ATOM 2265 C CA . GLU A 1 277 ? 16.453 5.542 3.335 1.00 93.06 277 GLU A CA 1
ATOM 2266 C C . GLU A 1 277 ? 16.028 4.931 1.999 1.00 93.06 277 GLU A C 1
ATOM 2268 O O . GLU A 1 277 ? 14.864 4.576 1.842 1.00 93.06 277 GLU A O 1
ATOM 2273 N N . LEU A 1 278 ? 16.959 4.767 1.055 1.00 94.38 278 LEU A N 1
ATOM 2274 C CA . LEU A 1 278 ? 16.669 4.181 -0.254 1.00 94.38 278 LEU A CA 1
ATOM 2275 C C . LEU A 1 278 ? 16.361 2.682 -0.133 1.00 94.38 278 LEU A C 1
ATOM 2277 O O . LEU A 1 278 ? 15.411 2.199 -0.744 1.00 94.38 278 LEU A O 1
ATOM 2281 N N . HIS A 1 279 ? 17.098 1.974 0.723 1.00 95.19 279 HIS A N 1
ATOM 2282 C CA . HIS A 1 279 ? 16.827 0.586 1.089 1.00 95.19 279 HIS A CA 1
ATOM 2283 C C . HIS A 1 279 ? 15.388 0.410 1.590 1.00 95.19 279 HIS A C 1
ATOM 2285 O O . HIS A 1 279 ? 14.648 -0.421 1.065 1.00 95.19 279 HIS A O 1
ATOM 2291 N N . GLN A 1 280 ? 14.954 1.252 2.537 1.00 94.38 280 GLN A N 1
ATOM 2292 C CA . GLN A 1 280 ? 13.594 1.191 3.069 1.00 94.38 280 GLN A CA 1
ATOM 2293 C C . GLN A 1 280 ? 12.540 1.504 2.002 1.00 94.38 280 GLN A C 1
ATOM 2295 O O . GLN A 1 280 ? 11.517 0.831 1.964 1.00 94.38 280 GLN A O 1
ATOM 2300 N N . LYS A 1 281 ? 12.778 2.475 1.109 1.00 95.12 281 LYS A N 1
ATOM 2301 C CA . LYS A 1 281 ? 11.844 2.785 0.011 1.00 95.12 281 LYS A CA 1
ATOM 2302 C C . LYS A 1 281 ? 11.648 1.601 -0.939 1.00 95.12 281 LYS A C 1
ATOM 2304 O O . LYS A 1 281 ? 10.535 1.373 -1.409 1.00 95.12 281 LYS A O 1
ATOM 2309 N N . ILE A 1 282 ? 12.708 0.839 -1.210 1.00 94.56 282 ILE A N 1
ATOM 2310 C CA . ILE A 1 282 ? 12.643 -0.362 -2.056 1.00 94.56 282 ILE A CA 1
ATOM 2311 C C . ILE A 1 282 ? 11.890 -1.489 -1.338 1.00 94.56 282 ILE A C 1
ATOM 2313 O O . ILE A 1 282 ? 11.054 -2.145 -1.960 1.00 94.56 282 ILE A O 1
ATOM 2317 N N . ILE A 1 283 ? 12.121 -1.676 -0.034 1.00 94.38 283 ILE A N 1
ATOM 2318 C CA . ILE A 1 283 ? 11.354 -2.622 0.792 1.00 94.38 283 ILE A CA 1
ATOM 2319 C C . ILE A 1 283 ? 9.867 -2.249 0.801 1.00 94.38 283 ILE A C 1
ATOM 2321 O O . ILE A 1 283 ? 9.025 -3.096 0.507 1.00 94.38 283 ILE A O 1
ATOM 2325 N N . ASP A 1 284 ? 9.548 -0.983 1.075 1.00 94.38 284 ASP A N 1
ATOM 2326 C CA . ASP A 1 284 ? 8.179 -0.464 1.113 1.00 94.38 284 ASP A CA 1
ATOM 2327 C C . ASP A 1 284 ? 7.479 -0.677 -0.243 1.00 94.38 284 ASP A C 1
ATOM 2329 O O . ASP A 1 284 ? 6.353 -1.179 -0.297 1.00 94.38 284 ASP A O 1
ATOM 2333 N N . ARG A 1 285 ? 8.179 -0.399 -1.356 1.00 93.19 285 ARG A N 1
ATOM 2334 C CA . ARG A 1 285 ? 7.707 -0.694 -2.719 1.00 93.19 285 ARG A CA 1
ATOM 2335 C C . ARG A 1 285 ? 7.382 -2.177 -2.895 1.00 93.19 285 ARG A C 1
ATOM 2337 O O . ARG A 1 285 ? 6.284 -2.505 -3.345 1.00 93.19 285 ARG A O 1
ATOM 2344 N N . LYS A 1 286 ? 8.318 -3.077 -2.575 1.00 93.44 286 LYS A N 1
ATOM 2345 C CA . LYS A 1 286 ? 8.131 -4.530 -2.734 1.00 93.44 286 LYS A CA 1
ATOM 2346 C C . LYS A 1 286 ? 6.957 -5.041 -1.900 1.00 93.44 286 LYS A C 1
ATOM 2348 O O . LYS A 1 286 ? 6.134 -5.805 -2.401 1.00 93.44 286 LYS A O 1
ATOM 2353 N N . GLN A 1 287 ? 6.849 -4.572 -0.661 1.00 95.00 287 GLN A N 1
ATOM 2354 C CA . GLN A 1 287 ? 5.767 -4.928 0.247 1.00 95.00 287 GLN A CA 1
ATOM 2355 C C . GLN A 1 287 ? 4.404 -4.463 -0.279 1.00 95.00 287 GLN A C 1
ATOM 2357 O O . GLN A 1 287 ? 3.455 -5.242 -0.286 1.00 95.00 287 GLN A O 1
ATOM 2362 N N . LEU A 1 288 ? 4.297 -3.233 -0.785 1.00 94.81 288 LEU A N 1
ATOM 2363 C CA . LEU A 1 288 ? 3.043 -2.732 -1.350 1.00 94.81 288 LEU A CA 1
ATOM 2364 C C . LEU A 1 288 ? 2.641 -3.452 -2.637 1.00 94.81 288 LEU A C 1
ATOM 2366 O O . LEU A 1 288 ? 1.463 -3.754 -2.800 1.00 94.81 288 LEU A O 1
ATOM 2370 N N . LYS A 1 289 ? 3.594 -3.801 -3.513 1.00 93.62 289 LYS A N 1
ATOM 2371 C CA . LYS A 1 289 ? 3.311 -4.643 -4.690 1.00 93.62 289 LYS A CA 1
ATOM 2372 C C . LYS A 1 289 ? 2.750 -6.007 -4.275 1.00 93.62 289 LYS A C 1
ATOM 2374 O O . LYS A 1 289 ? 1.777 -6.476 -4.859 1.00 93.62 289 LYS A O 1
ATOM 2379 N N . TYR A 1 290 ? 3.322 -6.617 -3.235 1.00 95.19 290 TYR A N 1
ATOM 2380 C CA . TYR A 1 290 ? 2.816 -7.873 -2.679 1.00 95.19 290 TYR A CA 1
ATOM 2381 C C . TYR A 1 290 ? 1.384 -7.738 -2.142 1.00 95.19 290 TYR A C 1
ATOM 2383 O O . TYR A 1 290 ? 0.524 -8.554 -2.473 1.00 95.19 290 TYR A O 1
ATOM 2391 N N . LEU A 1 291 ? 1.111 -6.700 -1.348 1.00 96.38 291 LEU A N 1
ATOM 2392 C CA . LEU A 1 291 ? -0.216 -6.463 -0.776 1.00 96.38 291 LEU A CA 1
ATOM 2393 C C . LEU A 1 291 ? -1.261 -6.167 -1.857 1.00 96.38 291 LEU A C 1
ATOM 2395 O O . LEU A 1 291 ? -2.336 -6.760 -1.839 1.00 96.38 291 LEU A O 1
ATOM 2399 N N . ARG A 1 292 ? -0.928 -5.331 -2.847 1.00 93.81 292 ARG A N 1
ATOM 2400 C CA . ARG A 1 292 ? -1.808 -5.023 -3.985 1.00 93.81 292 ARG A CA 1
ATOM 2401 C C . ARG A 1 292 ? -2.199 -6.264 -4.765 1.00 93.81 292 ARG A C 1
ATOM 2403 O O . ARG A 1 292 ? -3.365 -6.425 -5.115 1.00 93.81 292 ARG A O 1
ATOM 2410 N N . LEU A 1 293 ? -1.246 -7.158 -4.996 1.00 93.12 293 LEU A N 1
ATOM 2411 C CA . LEU A 1 293 ? -1.495 -8.356 -5.782 1.00 93.12 293 LEU A CA 1
ATOM 2412 C C . LEU A 1 293 ? -2.376 -9.371 -5.041 1.00 93.12 293 LEU A C 1
ATOM 2414 O O . LEU A 1 293 ? -3.225 -9.999 -5.667 1.00 93.12 293 LEU A O 1
ATOM 2418 N N . ASN A 1 294 ? -2.178 -9.530 -3.729 1.00 94.12 294 ASN A N 1
ATOM 2419 C CA . ASN A 1 294 ? -2.745 -10.651 -2.971 1.00 94.12 294 ASN A CA 1
ATOM 2420 C C . ASN A 1 294 ? -3.927 -10.279 -2.063 1.00 94.12 294 ASN A C 1
ATOM 2422 O O . ASN A 1 294 ? -4.741 -11.147 -1.744 1.00 94.12 294 ASN A O 1
ATOM 2426 N N . TYR A 1 295 ? -4.015 -9.020 -1.635 1.00 94.94 295 TYR A N 1
ATOM 2427 C CA . TYR A 1 295 ? -4.914 -8.600 -0.561 1.00 94.94 295 TYR A CA 1
ATOM 2428 C C . TYR A 1 295 ? -5.765 -7.377 -0.899 1.00 94.94 295 TYR A C 1
ATOM 2430 O O . TYR A 1 295 ? -6.908 -7.327 -0.465 1.00 94.94 295 TYR A O 1
ATOM 2438 N N . PHE A 1 296 ? -5.248 -6.402 -1.653 1.00 92.81 296 PHE A N 1
ATOM 2439 C CA . PHE A 1 296 ? -6.015 -5.180 -1.902 1.00 92.81 296 PHE A CA 1
ATOM 2440 C C . PHE A 1 296 ? -6.987 -5.332 -3.056 1.00 92.81 296 PHE A C 1
ATOM 2442 O O . PHE A 1 296 ? -6.612 -5.645 -4.196 1.00 92.81 296 PHE A O 1
ATOM 2449 N N . HIS A 1 297 ? -8.229 -5.005 -2.751 1.00 88.75 297 HIS A N 1
ATOM 2450 C CA . HIS A 1 297 ? -9.264 -4.797 -3.740 1.00 88.75 297 HIS A CA 1
ATOM 2451 C C . HIS A 1 297 ? -8.983 -3.538 -4.562 1.00 88.75 297 HIS A C 1
ATOM 2453 O O . HIS A 1 297 ? -8.285 -2.622 -4.121 1.00 88.75 297 HIS A O 1
ATOM 2459 N N . THR A 1 298 ? -9.509 -3.468 -5.784 1.00 80.69 298 THR A N 1
ATOM 2460 C CA . THR A 1 298 ? -9.302 -2.273 -6.617 1.00 80.69 298 THR A CA 1
ATOM 2461 C C . THR A 1 298 ? -10.392 -1.229 -6.389 1.00 80.69 298 THR A C 1
ATOM 2463 O O . THR A 1 298 ? -11.580 -1.533 -6.393 1.00 80.69 298 THR A O 1
ATOM 2466 N N . SER A 1 299 ? -9.990 0.032 -6.270 1.00 72.50 299 SER A N 1
ATOM 2467 C CA . SER A 1 299 ? -10.868 1.211 -6.199 1.00 72.50 299 SER A CA 1
ATOM 2468 C C . SER A 1 299 ? -10.913 1.972 -7.531 1.00 72.50 299 SER A C 1
ATOM 2470 O O . SER A 1 299 ? -11.175 3.175 -7.566 1.00 72.50 299 SER A O 1
ATOM 2472 N N . HIS A 1 300 ? -10.631 1.296 -8.653 1.00 64.62 300 HIS A N 1
ATOM 2473 C CA . HIS A 1 300 ? -10.481 1.936 -9.965 1.00 64.62 300 HIS A CA 1
ATOM 2474 C C . HIS A 1 300 ? -11.806 2.200 -10.698 1.00 64.62 300 HIS A C 1
ATOM 2476 O O . HIS A 1 300 ? -11.853 2.272 -11.926 1.00 64.62 300 HIS A O 1
ATOM 2482 N N . GLU A 1 301 ? -12.880 2.388 -9.935 1.00 59.78 301 GLU A N 1
ATOM 2483 C CA . GLU A 1 301 ? -14.209 2.711 -10.439 1.00 59.78 301 GLU A CA 1
ATOM 2484 C C . GLU A 1 301 ? -14.269 4.201 -10.814 1.00 59.78 301 GLU A C 1
ATOM 2486 O O . GLU A 1 301 ? -14.343 5.082 -9.952 1.00 59.78 301 GLU A O 1
ATOM 2491 N N . CYS A 1 302 ? -14.245 4.508 -12.109 1.00 51.16 302 CYS A N 1
ATOM 2492 C CA . CYS A 1 302 ? -14.664 5.809 -12.613 1.00 51.16 302 CYS A CA 1
ATOM 2493 C C . CYS A 1 302 ? -16.102 5.667 -13.077 1.00 51.16 302 CYS A C 1
ATOM 2495 O O . CYS A 1 302 ? -16.373 5.315 -14.224 1.00 51.16 302 CYS A O 1
ATOM 2497 N N . ILE A 1 303 ? -17.034 5.934 -12.167 1.00 44.56 303 ILE A N 1
ATOM 2498 C CA . ILE A 1 303 ? -18.429 6.154 -12.539 1.00 44.56 303 ILE A CA 1
ATOM 2499 C C . ILE A 1 303 ? -18.428 7.127 -13.714 1.00 44.56 303 ILE A C 1
ATOM 2501 O O . ILE A 1 303 ? -17.850 8.207 -13.608 1.00 44.56 303 ILE A O 1
ATOM 2505 N N . ALA A 1 304 ? -19.013 6.659 -14.817 1.00 41.53 304 ALA A N 1
ATOM 2506 C CA . ALA A 1 304 ? -19.201 7.340 -16.085 1.00 41.53 304 ALA A CA 1
ATOM 2507 C C . ALA A 1 304 ? -19.217 8.864 -15.930 1.00 41.53 304 ALA A C 1
ATOM 2509 O O . ALA A 1 304 ? -20.231 9.459 -15.571 1.00 41.53 304 ALA A O 1
ATOM 2510 N N . THR A 1 305 ? -18.083 9.502 -16.199 1.00 41.25 305 THR A N 1
ATOM 2511 C CA . THR A 1 305 ? -18.136 10.874 -16.674 1.00 41.25 305 THR A CA 1
ATOM 2512 C C . THR A 1 305 ? -18.744 10.785 -18.068 1.00 41.25 305 THR A C 1
ATOM 2514 O O . THR A 1 305 ? -18.281 9.984 -18.877 1.00 41.25 305 THR A O 1
ATOM 2517 N N . ASP A 1 306 ? -19.747 11.603 -18.385 1.00 43.22 306 ASP A N 1
ATOM 2518 C CA . ASP A 1 306 ? -20.249 11.770 -19.765 1.00 43.22 306 ASP A CA 1
ATOM 2519 C C . ASP A 1 306 ? -19.183 12.393 -20.707 1.00 43.22 306 ASP A C 1
ATOM 2521 O O . ASP A 1 306 ? -19.460 12.765 -21.847 1.00 43.22 306 ASP A O 1
ATOM 2525 N N . GLU A 1 307 ? -17.947 12.524 -20.221 1.00 50.44 307 GLU A N 1
ATOM 2526 C CA . GLU A 1 307 ? -16.786 13.095 -20.880 1.00 50.44 307 GLU A CA 1
ATOM 2527 C C . GLU A 1 307 ? -15.717 12.015 -21.094 1.00 50.44 307 GLU A C 1
ATOM 2529 O O . GLU A 1 307 ? -15.377 11.257 -20.181 1.00 50.44 307 GLU A O 1
ATOM 2534 N N . ILE A 1 308 ? -15.144 11.993 -22.301 1.00 52.41 308 ILE A N 1
ATOM 2535 C CA . ILE A 1 308 ? -13.990 11.157 -22.648 1.00 52.41 308 ILE A CA 1
ATOM 2536 C C . ILE A 1 308 ? -12.780 11.670 -21.863 1.00 52.41 308 ILE A C 1
ATOM 2538 O O . ILE A 1 308 ? -12.265 12.751 -22.151 1.00 52.41 308 ILE A O 1
ATOM 2542 N N . VAL A 1 309 ? -12.296 10.875 -20.911 1.00 53.81 309 VAL A N 1
ATOM 2543 C CA . VAL A 1 309 ? -11.109 11.198 -20.113 1.00 53.81 309 VAL A CA 1
ATOM 2544 C C . VAL A 1 309 ? -9.852 10.700 -20.828 1.00 53.81 309 VAL A C 1
ATOM 2546 O O . VAL A 1 309 ? -9.749 9.520 -21.170 1.00 53.81 309 VAL A O 1
ATOM 2549 N N . ASP A 1 310 ? -8.884 11.595 -21.060 1.00 50.66 310 ASP A N 1
ATOM 2550 C CA . ASP A 1 310 ? -7.653 11.283 -21.800 1.00 50.66 310 ASP A CA 1
ATOM 2551 C C . ASP A 1 310 ? -6.590 10.573 -20.944 1.00 50.66 310 ASP A C 1
ATOM 2553 O O . ASP A 1 310 ? -5.890 9.705 -21.460 1.00 50.66 310 ASP A O 1
ATOM 2557 N N . TYR A 1 311 ? -6.432 10.908 -19.662 1.00 51.03 311 TYR A N 1
ATOM 2558 C CA . TYR A 1 311 ? -5.445 10.268 -18.785 1.00 51.03 311 TYR A CA 1
ATOM 2559 C C . TYR A 1 311 ? -5.800 10.460 -17.307 1.00 51.03 311 TYR A C 1
ATOM 2561 O O . TYR A 1 311 ? -6.156 11.563 -16.886 1.00 51.03 311 TYR A O 1
ATOM 2569 N N . PHE A 1 312 ? -5.641 9.404 -16.509 1.00 56.00 312 PHE A N 1
ATOM 2570 C CA . PHE A 1 312 ? -5.602 9.506 -15.053 1.00 56.00 312 PHE A CA 1
ATOM 2571 C C . PHE A 1 312 ? -4.150 9.573 -14.610 1.00 56.00 312 PHE A C 1
ATOM 2573 O O . PHE A 1 312 ? -3.353 8.756 -15.047 1.00 56.00 312 PHE A O 1
ATOM 2580 N N . ASN A 1 313 ? -3.789 10.527 -13.748 1.00 54.38 313 ASN A N 1
ATOM 2581 C CA . ASN A 1 313 ? -2.481 10.492 -13.096 1.00 54.38 313 ASN A CA 1
ATOM 2582 C C . ASN A 1 313 ? -2.533 9.498 -11.928 1.00 54.38 313 ASN A C 1
ATOM 2584 O O . ASN A 1 313 ? -3.093 9.836 -10.878 1.00 54.38 313 ASN A O 1
ATOM 2588 N N . PRO A 1 314 ? -1.953 8.295 -12.062 1.00 50.53 314 PRO A N 1
ATOM 2589 C CA . PRO A 1 314 ? -2.133 7.269 -11.054 1.00 50.53 314 PRO A CA 1
ATOM 2590 C C . PRO A 1 314 ? -1.232 7.488 -9.825 1.00 50.53 314 PRO A C 1
ATOM 2592 O O . PRO A 1 314 ? -1.446 6.870 -8.779 1.00 50.53 314 PRO A O 1
ATOM 2595 N N . TYR A 1 315 ? -0.270 8.409 -9.924 1.00 50.41 315 TYR A N 1
ATOM 2596 C CA . TYR A 1 315 ? 0.695 8.745 -8.878 1.00 50.41 315 TYR A CA 1
ATOM 2597 C C . TYR A 1 315 ? 0.349 10.039 -8.134 1.00 50.41 315 TYR A C 1
ATOM 2599 O O . TYR A 1 315 ? 1.024 10.394 -7.168 1.00 50.41 315 TYR A O 1
ATOM 2607 N N . LYS A 1 316 ? -0.712 10.752 -8.542 1.00 48.84 316 LYS A N 1
ATOM 2608 C CA . LYS A 1 316 ? -1.207 11.888 -7.764 1.00 48.84 316 LYS A CA 1
ATOM 2609 C C . LYS A 1 316 ? -1.928 11.350 -6.534 1.00 48.84 316 LYS A C 1
ATOM 2611 O O . LYS A 1 316 ? -2.952 10.680 -6.646 1.00 48.84 316 LYS A O 1
ATOM 2616 N N . THR A 1 317 ? -1.374 11.639 -5.360 1.00 39.59 317 THR A N 1
ATOM 2617 C CA . THR A 1 317 ? -1.993 11.328 -4.067 1.00 39.59 317 THR A CA 1
ATOM 2618 C C . THR A 1 317 ? -3.427 11.841 -4.020 1.00 39.59 317 THR A C 1
ATOM 2620 O O . THR A 1 317 ? -3.696 12.940 -4.513 1.00 39.59 317 THR A O 1
ATOM 2623 N N . SER A 1 318 ? -4.322 11.080 -3.380 1.00 40.03 318 SER A N 1
ATOM 2624 C CA . SER A 1 318 ? -5.635 11.589 -2.981 1.00 40.03 318 SER A CA 1
ATOM 2625 C C . SER A 1 318 ? -5.454 12.909 -2.252 1.00 40.03 318 SER A C 1
ATOM 2627 O O . SER A 1 318 ? -4.762 12.980 -1.235 1.00 40.03 318 SER A O 1
ATOM 2629 N N . VAL A 1 319 ? -5.992 13.984 -2.823 1.00 41.66 319 VAL A N 1
ATOM 2630 C CA . VAL A 1 319 ? -6.037 15.260 -2.122 1.00 41.66 319 VAL A CA 1
ATOM 2631 C C . VAL A 1 319 ? -7.205 15.105 -1.168 1.00 41.66 319 VAL A C 1
ATOM 2633 O O . VAL A 1 319 ? -8.339 15.021 -1.622 1.00 41.66 319 VAL A O 1
ATOM 2636 N N . ARG A 1 320 ? -6.914 14.981 0.132 1.00 48.53 320 ARG A N 1
ATOM 2637 C CA . ARG A 1 320 ? -7.920 14.864 1.200 1.00 48.53 320 ARG A CA 1
ATOM 2638 C C . ARG A 1 320 ? -9.083 15.824 0.902 1.00 48.53 320 ARG A C 1
ATOM 2640 O O . ARG A 1 320 ? -8.830 16.990 0.613 1.00 48.53 320 ARG A O 1
ATOM 2647 N N . ASP A 1 321 ? -10.309 15.297 0.916 1.00 42.09 321 ASP A N 1
ATOM 2648 C CA . ASP A 1 321 ? -11.582 15.938 0.524 1.00 42.09 321 ASP A CA 1
ATOM 2649 C C . ASP A 1 321 ? -11.974 15.891 -0.980 1.00 42.09 321 ASP A C 1
ATOM 2651 O O . ASP A 1 321 ? -13.088 16.290 -1.328 1.00 42.09 321 ASP A O 1
ATOM 2655 N N . VAL A 1 322 ? -11.135 15.348 -1.875 1.00 42.69 322 VAL A N 1
ATOM 2656 C CA . VAL A 1 322 ? -11.448 15.120 -3.303 1.00 42.69 322 VAL A CA 1
ATOM 2657 C C . VAL A 1 322 ? -11.046 13.693 -3.707 1.00 42.69 322 VAL A C 1
ATOM 2659 O O . VAL A 1 322 ? -9.909 13.297 -3.447 1.00 42.69 322 VAL A O 1
ATOM 2662 N N . PRO A 1 323 ? -11.922 12.908 -4.365 1.00 42.56 323 PRO A N 1
ATOM 2663 C CA . PRO A 1 323 ? -11.560 11.589 -4.876 1.00 42.56 323 PRO A CA 1
ATOM 2664 C C . PRO A 1 323 ? -10.281 11.653 -5.714 1.00 42.56 323 PRO A C 1
ATOM 2666 O O . PRO A 1 323 ? -10.118 12.534 -6.564 1.00 42.56 323 PRO A O 1
ATOM 2669 N N . SER A 1 324 ? -9.350 10.732 -5.463 1.00 44.12 324 SER A N 1
ATOM 2670 C CA . SER A 1 324 ? -8.080 10.686 -6.181 1.00 44.12 324 SER A CA 1
ATOM 2671 C C . SER A 1 324 ? -8.306 10.313 -7.638 1.00 44.12 324 SER A C 1
ATOM 2673 O O . SER A 1 324 ? -8.477 9.146 -7.962 1.00 44.12 324 SER A O 1
ATOM 2675 N N . ARG A 1 325 ? -8.314 11.322 -8.510 1.00 49.41 325 ARG A N 1
ATOM 2676 C CA . ARG A 1 325 ? -8.030 11.246 -9.952 1.00 49.41 325 ARG A CA 1
ATOM 2677 C C . ARG A 1 325 ? -8.090 12.667 -10.505 1.00 49.41 325 ARG A C 1
ATOM 2679 O O . ARG A 1 325 ? -9.159 13.178 -10.818 1.00 49.41 325 ARG A O 1
ATOM 2686 N N . GLU A 1 326 ? -6.940 13.327 -10.629 1.00 45.41 326 GLU A N 1
ATOM 2687 C CA . GLU A 1 326 ? -6.880 14.454 -11.561 1.00 45.41 326 GLU A CA 1
ATOM 2688 C C . GLU A 1 326 ? -7.073 13.888 -12.968 1.00 45.41 326 GLU A C 1
ATOM 2690 O O . GLU A 1 326 ? -6.280 13.062 -13.428 1.00 45.41 326 GLU A O 1
ATOM 2695 N N . ILE A 1 327 ? -8.156 14.311 -13.612 1.00 50.94 327 ILE A N 1
ATOM 2696 C CA . ILE A 1 327 ? -8.390 14.104 -15.035 1.00 50.94 327 ILE A CA 1
ATOM 2697 C C . ILE A 1 327 ? -7.460 15.070 -15.770 1.00 50.94 327 ILE A C 1
ATOM 2699 O O . ILE A 1 327 ? -7.625 16.287 -15.677 1.00 50.94 327 ILE A O 1
ATOM 2703 N N . ILE A 1 328 ? -6.459 14.535 -16.469 1.00 48.97 328 ILE A N 1
ATOM 2704 C CA . ILE A 1 328 ? -5.555 15.338 -17.295 1.00 48.97 328 ILE A CA 1
ATOM 2705 C C . ILE A 1 328 ? -6.033 15.254 -18.746 1.00 48.97 328 ILE A C 1
ATOM 2707 O O . ILE A 1 328 ? -6.106 14.172 -19.326 1.00 48.97 328 ILE A O 1
ATOM 2711 N N . ASN A 1 329 ? -6.320 16.410 -19.345 1.00 48.16 329 ASN A N 1
ATOM 2712 C CA . ASN A 1 329 ? -6.627 16.531 -20.773 1.00 48.16 329 ASN A CA 1
ATOM 2713 C C . ASN A 1 329 ? -5.323 16.553 -21.603 1.00 48.16 329 ASN A C 1
ATOM 2715 O O . ASN A 1 329 ? -4.357 17.207 -21.201 1.00 48.16 329 ASN A O 1
ATOM 2719 N N . ASP A 1 330 ? -5.285 15.899 -22.779 1.00 40.81 330 ASP A N 1
ATOM 2720 C CA . ASP A 1 330 ? -4.078 15.726 -23.633 1.00 40.81 330 ASP A CA 1
ATOM 2721 C C . ASP A 1 330 ? -3.367 17.054 -24.000 1.00 40.81 330 ASP A C 1
ATOM 2723 O O . ASP A 1 330 ? -2.180 17.084 -24.325 1.00 40.81 330 ASP A O 1
ATOM 2727 N N . THR A 1 331 ? -4.052 18.195 -23.891 1.00 44.16 331 THR A N 1
ATOM 2728 C CA . THR A 1 331 ? -3.474 19.528 -24.125 1.00 44.16 331 THR A CA 1
ATOM 2729 C C . THR A 1 331 ? -2.472 19.983 -23.057 1.00 44.16 331 THR A C 1
ATOM 2731 O O . THR A 1 331 ? -1.657 20.859 -23.351 1.00 44.16 331 THR A O 1
ATOM 2734 N N . GLN A 1 332 ? -2.476 19.402 -21.851 1.00 38.56 332 GLN A N 1
ATOM 2735 C CA . GLN A 1 332 ? -1.524 19.744 -20.782 1.00 38.56 332 GLN A CA 1
ATOM 2736 C C . GLN A 1 332 ? -0.235 18.909 -20.814 1.00 38.56 332 GLN A C 1
ATOM 2738 O O . GLN A 1 332 ? 0.799 19.402 -20.381 1.00 38.56 332 GLN A O 1
ATOM 2743 N N . TYR A 1 333 ? -0.265 17.693 -21.370 1.00 33.44 333 TYR A N 1
ATOM 2744 C CA . TYR A 1 333 ? 0.891 16.780 -21.409 1.00 33.44 333 TYR A CA 1
ATOM 2745 C C . TYR A 1 333 ? 1.893 17.104 -22.538 1.00 33.44 333 TYR A C 1
ATOM 2747 O O . TYR A 1 333 ? 2.976 16.533 -22.606 1.00 33.44 333 TYR A O 1
ATOM 2755 N N . ARG A 1 334 ? 1.535 18.010 -23.462 1.00 33.44 334 ARG A N 1
ATOM 2756 C CA . ARG A 1 334 ? 2.385 18.439 -24.593 1.00 33.44 334 ARG A CA 1
ATOM 2757 C C . ARG A 1 334 ? 3.252 19.674 -24.305 1.00 33.44 334 ARG A C 1
ATOM 2759 O O . ARG A 1 334 ? 3.801 20.249 -25.245 1.00 33.44 334 ARG A O 1
ATOM 2766 N N . LYS A 1 335 ? 3.347 20.102 -23.049 1.00 32.34 335 LYS A N 1
ATOM 2767 C CA . LYS A 1 335 ? 4.315 21.103 -22.583 1.00 32.34 335 LYS A CA 1
ATOM 2768 C C . LYS A 1 335 ? 5.351 20.412 -21.722 1.00 32.34 335 LYS A C 1
ATOM 2770 O O . LYS A 1 335 ? 6.527 20.817 -21.837 1.00 32.34 335 LYS A O 1
#

pLDDT: mean 79.95, std 16.61, range [32.34, 96.94]

Radius of gyration: 23.27 Å; Cα contacts (8 Å, |Δi|>4): 480; chains: 1; bounding box: 67×38×64 Å

Secondary structure (DSSP, 8-state):
-HHHHHTTT----SPP---EEEEES----SSS-TTSSSTTGGGSSEEEEEEESS---TT-----SGGGT-TTEEEESS-HHHHH----SSEEEES--B--B-HHHHHHHHHHHHHTTSSSSGGGEEEEEETTEEEEEEEEEE-GGGGHHHHHHHHHHHHSTTT-----HHHHHHH-PPPGGGHHHHHHHHHHHHSSPPP-----HHHHHHHHHHHS-HHHHHHHHHHHHHHH-PPP-SHHHHHTT-S-GGGHHHHHHHHHHHHHHH--GGGGTT-HHHHHHHHHHHHHHHHHHHTPPP--B----SS---EE-TTS---TTS-S--EE-TTTTT-

InterPro domains:
  IPR018712 T6SS, Phospholipase effector Tle1-like, catalytic domain [PF09994] (13-93)